Protein AF-A0A1H6F647-F1 (afdb_monomer_lite)

Organism: NCBI:txid1899563

Structure (mmCIF, N/CA/C/O backbone):
data_AF-A0A1H6F647-F1
#
_entry.id   AF-A0A1H6F647-F1
#
loop_
_atom_site.group_PDB
_atom_site.id
_atom_site.type_symbol
_atom_site.label_atom_id
_atom_site.label_alt_id
_atom_site.label_comp_id
_atom_site.label_asym_id
_atom_site.label_entity_id
_atom_site.label_seq_id
_atom_site.pdbx_PDB_ins_code
_atom_site.Cartn_x
_atom_site.Cartn_y
_atom_site.Cartn_z
_atom_site.occupancy
_atom_site.B_iso_or_equiv
_atom_site.auth_seq_id
_atom_site.auth_comp_id
_atom_site.auth_asym_id
_atom_site.auth_atom_id
_atom_site.pdbx_PDB_model_num
ATOM 1 N N . MET A 1 1 ? -14.616 1.045 9.657 1.00 85.88 1 MET A N 1
ATOM 2 C CA . MET A 1 1 ? -13.681 0.676 8.571 1.00 85.88 1 MET A CA 1
ATOM 3 C C . MET A 1 1 ? -12.243 0.729 9.068 1.00 85.88 1 MET A C 1
ATOM 5 O O . MET A 1 1 ? -11.846 1.737 9.657 1.00 85.88 1 MET A O 1
ATOM 9 N N . ILE A 1 2 ? -11.489 -0.347 8.844 1.00 95.62 2 ILE A N 1
ATOM 10 C CA . ILE A 1 2 ? -10.060 -0.452 9.166 1.00 95.62 2 ILE A CA 1
ATOM 11 C C . ILE A 1 2 ? -9.257 0.121 7.997 1.00 95.62 2 ILE A C 1
ATOM 13 O O . ILE A 1 2 ? -9.521 -0.226 6.848 1.00 95.62 2 ILE A O 1
ATOM 17 N N . ILE A 1 3 ? -8.290 0.993 8.291 1.00 96.62 3 ILE A N 1
ATOM 18 C CA . ILE A 1 3 ? -7.411 1.585 7.278 1.00 96.62 3 ILE A CA 1
ATOM 19 C C . ILE A 1 3 ? -5.956 1.363 7.681 1.00 96.62 3 ILE A C 1
ATOM 21 O O . ILE A 1 3 ? -5.521 1.800 8.752 1.00 96.62 3 ILE A O 1
ATOM 25 N N . LEU A 1 4 ? -5.218 0.701 6.795 1.00 96.06 4 LEU A N 1
ATOM 26 C CA . LEU A 1 4 ? -3.788 0.459 6.907 1.00 96.06 4 LEU A CA 1
ATOM 27 C C . LEU A 1 4 ? -3.070 1.300 5.855 1.00 96.06 4 LEU A C 1
ATOM 29 O O . LEU A 1 4 ? -3.389 1.213 4.674 1.00 96.06 4 LEU A O 1
ATOM 33 N N . MET A 1 5 ? -2.103 2.112 6.268 1.00 96.06 5 MET A N 1
ATOM 34 C CA . MET A 1 5 ? -1.271 2.876 5.343 1.00 96.06 5 MET A CA 1
ATOM 35 C C . MET A 1 5 ? 0.111 2.238 5.247 1.00 96.06 5 MET A C 1
ATOM 37 O O . MET A 1 5 ? 0.799 2.095 6.261 1.00 96.06 5 MET A O 1
ATOM 41 N N . CYS A 1 6 ? 0.509 1.891 4.027 1.00 95.44 6 CYS A N 1
ATOM 42 C CA . CYS A 1 6 ? 1.775 1.241 3.725 1.00 95.44 6 CYS A CA 1
ATOM 43 C C . CYS A 1 6 ? 2.660 2.166 2.889 1.00 95.44 6 CYS A C 1
ATOM 45 O O . CYS A 1 6 ? 2.229 2.693 1.860 1.00 95.44 6 CYS A O 1
ATOM 47 N N . ASN A 1 7 ? 3.898 2.371 3.333 1.00 92.50 7 ASN A N 1
ATOM 48 C CA . ASN A 1 7 ? 4.887 3.103 2.559 1.00 92.50 7 ASN A CA 1
ATOM 49 C C . ASN A 1 7 ? 5.570 2.166 1.570 1.00 92.50 7 ASN A C 1
ATOM 51 O O . ASN A 1 7 ? 5.873 1.024 1.900 1.00 92.50 7 ASN A O 1
ATOM 55 N N . MET A 1 8 ? 5.882 2.693 0.398 1.00 92.50 8 MET A N 1
ATOM 56 C CA . MET A 1 8 ? 6.649 1.998 -0.626 1.00 92.50 8 MET A CA 1
ATOM 57 C C . MET A 1 8 ? 7.499 2.994 -1.416 1.00 92.50 8 MET A C 1
ATOM 59 O O . MET A 1 8 ? 7.264 4.210 -1.342 1.00 92.50 8 MET A O 1
ATOM 63 N N . ALA A 1 9 ? 8.467 2.484 -2.178 1.00 92.00 9 ALA A N 1
ATOM 64 C CA . ALA A 1 9 ? 9.181 3.283 -3.167 1.00 92.00 9 ALA A CA 1
ATOM 65 C C . ALA A 1 9 ? 8.209 3.919 -4.177 1.00 92.00 9 ALA A C 1
ATOM 67 O O . ALA A 1 9 ? 7.098 3.438 -4.408 1.00 92.00 9 ALA A O 1
ATOM 68 N N . TRP A 1 10 ? 8.602 5.031 -4.785 1.00 93.81 10 TRP A N 1
ATOM 69 C CA . TRP A 1 10 ? 7.859 5.644 -5.879 1.00 93.81 10 TRP A CA 1
ATOM 70 C C . TRP A 1 10 ? 8.152 4.922 -7.197 1.00 93.81 10 TRP A C 1
ATOM 72 O O . TRP A 1 10 ? 9.305 4.844 -7.604 1.00 93.81 10 TRP A O 1
ATOM 82 N N . MET A 1 11 ? 7.100 4.456 -7.874 1.00 95.19 11 MET A N 1
ATOM 83 C CA . MET A 1 11 ? 7.128 3.927 -9.245 1.00 95.19 11 MET A CA 1
ATOM 84 C C . MET A 1 11 ? 5.846 4.321 -9.975 1.00 95.19 11 MET A C 1
ATOM 86 O O . MET A 1 11 ? 4.817 4.596 -9.359 1.00 95.19 11 MET A O 1
ATOM 90 N N . ARG A 1 12 ? 5.862 4.361 -11.299 1.00 95.56 12 ARG A N 1
ATOM 91 C CA . ARG A 1 12 ? 4.715 4.660 -12.155 1.00 95.56 12 ARG A CA 1
ATOM 92 C C . ARG A 1 12 ? 3.719 3.504 -12.193 1.00 95.56 12 ARG A C 1
ATOM 94 O O . ARG A 1 12 ? 2.535 3.783 -12.026 1.00 95.56 12 ARG A O 1
ATOM 101 N N . HIS A 1 13 ? 4.164 2.258 -12.328 1.00 96.38 13 HIS A N 1
ATOM 102 C CA . HIS A 1 13 ? 3.272 1.122 -12.594 1.00 96.38 13 HIS A CA 1
ATOM 103 C C . HIS A 1 13 ? 3.305 0.030 -11.530 1.00 96.38 13 HIS A C 1
ATOM 105 O O . HIS A 1 13 ? 2.304 -0.662 -11.383 1.00 96.38 13 HIS A O 1
ATOM 111 N N . TYR A 1 14 ? 4.408 -0.121 -10.786 1.00 96.25 14 TYR A N 1
ATOM 112 C CA . TYR A 1 14 ? 4.577 -1.226 -9.826 1.00 96.25 14 TYR A CA 1
ATOM 113 C C . TYR A 1 14 ? 4.246 -2.586 -10.454 1.00 96.25 14 TYR A C 1
ATOM 115 O O . TYR A 1 14 ? 3.470 -3.373 -9.903 1.00 96.25 14 TYR A O 1
ATOM 123 N N . ASN A 1 15 ? 4.790 -2.815 -11.647 1.00 95.56 15 ASN A N 1
ATOM 124 C CA . ASN A 1 15 ? 4.599 -4.026 -12.433 1.00 95.56 15 ASN A CA 1
ATOM 125 C C . ASN A 1 15 ? 5.949 -4.519 -12.982 1.00 95.56 15 ASN A C 1
ATOM 127 O O . ASN A 1 15 ? 6.092 -4.784 -14.173 1.00 95.56 15 ASN A O 1
ATOM 131 N N . GLY A 1 16 ? 6.949 -4.580 -12.104 1.00 92.75 16 GLY A N 1
ATOM 132 C CA . GLY A 1 16 ? 8.327 -4.919 -12.444 1.00 92.75 16 GLY A CA 1
ATOM 133 C C . GLY A 1 16 ? 9.189 -3.679 -12.661 1.00 92.75 16 GLY A C 1
ATOM 134 O O . GLY A 1 16 ? 8.697 -2.550 -12.665 1.00 92.75 16 GLY A O 1
ATOM 135 N N . ILE A 1 17 ? 10.493 -3.905 -12.806 1.00 91.00 17 ILE A N 1
ATOM 136 C CA . ILE A 1 17 ? 11.489 -2.845 -12.959 1.00 91.00 17 ILE A CA 1
ATOM 137 C C . ILE A 1 17 ? 11.797 -2.671 -14.440 1.00 91.00 17 ILE A C 1
ATOM 139 O O . ILE A 1 17 ? 12.106 -3.632 -15.141 1.00 91.00 17 ILE A O 1
ATOM 143 N N . THR A 1 18 ? 11.742 -1.430 -14.913 1.00 89.94 18 THR A N 1
ATOM 144 C CA . THR A 1 18 ? 12.238 -1.057 -16.240 1.00 89.94 18 THR A CA 1
ATOM 145 C C . THR A 1 18 ? 13.090 0.201 -16.136 1.00 89.94 18 THR A C 1
ATOM 147 O O . THR A 1 18 ? 13.003 0.937 -15.154 1.00 89.94 18 THR A O 1
ATOM 150 N N . LEU A 1 19 ? 13.866 0.508 -17.180 1.00 85.69 19 LEU A N 1
ATOM 151 C CA . LEU A 1 19 ? 14.635 1.759 -17.253 1.00 85.69 19 LEU A CA 1
ATOM 152 C C . LEU A 1 19 ? 13.751 3.006 -17.085 1.00 85.69 19 LEU A C 1
ATOM 154 O O . LEU A 1 19 ? 14.181 4.013 -16.531 1.00 85.69 19 LEU A O 1
ATOM 158 N N . SER A 1 20 ? 12.500 2.948 -17.549 1.00 88.50 20 SER A N 1
ATOM 159 C CA . SER A 1 20 ? 11.548 4.055 -17.434 1.00 88.50 20 SER A CA 1
ATOM 160 C C . SER A 1 20 ? 10.725 4.027 -16.144 1.00 88.50 20 SER A C 1
ATOM 162 O O . SER A 1 20 ? 9.903 4.923 -15.934 1.00 88.50 20 SER A O 1
ATOM 164 N N . ASP A 1 21 ? 10.865 2.992 -15.320 1.00 91.25 21 ASP A N 1
ATOM 165 C CA . ASP A 1 21 ? 10.079 2.799 -14.106 1.00 91.25 21 ASP A CA 1
ATOM 166 C C . ASP A 1 21 ? 10.890 2.123 -12.997 1.00 91.25 21 ASP A C 1
ATOM 168 O O . ASP A 1 21 ? 10.532 1.070 -12.474 1.00 91.25 21 ASP A O 1
ATOM 172 N N . TYR A 1 22 ? 12.024 2.733 -12.674 1.00 89.56 22 TYR A N 1
ATOM 173 C CA . TYR A 1 22 ? 12.886 2.298 -11.585 1.00 89.56 22 TYR A CA 1
ATOM 174 C C . TYR A 1 22 ? 12.351 2.810 -10.232 1.00 89.56 22 TYR A C 1
ATOM 176 O O . TYR A 1 22 ? 11.835 3.931 -10.179 1.00 89.56 22 TYR A O 1
ATOM 184 N N . PRO A 1 23 ? 12.444 2.038 -9.132 1.00 89.62 23 PRO A N 1
ATOM 185 C CA . PRO A 1 23 ? 12.001 2.490 -7.813 1.00 89.62 23 PRO A CA 1
ATOM 186 C C . PRO A 1 23 ? 12.829 3.674 -7.288 1.00 89.62 23 PRO A C 1
ATOM 188 O O . PRO A 1 23 ? 14.052 3.620 -7.219 1.00 89.62 23 PRO A O 1
ATOM 191 N N . ILE A 1 24 ? 12.153 4.742 -6.853 1.00 86.50 24 ILE A N 1
ATOM 192 C CA . ILE A 1 24 ? 12.782 5.968 -6.324 1.00 86.50 24 ILE A CA 1
ATOM 193 C C . ILE A 1 24 ? 12.365 6.189 -4.868 1.00 86.50 24 ILE A C 1
ATOM 195 O O . ILE A 1 24 ? 11.210 5.959 -4.508 1.00 86.50 24 ILE A O 1
ATOM 199 N N . ASN A 1 25 ? 13.269 6.701 -4.024 1.00 80.38 25 ASN A N 1
ATOM 200 C CA . ASN A 1 25 ? 13.011 6.946 -2.595 1.00 80.38 25 ASN A CA 1
ATOM 201 C C . ASN A 1 25 ? 12.533 5.680 -1.850 1.00 80.38 25 ASN A C 1
ATOM 203 O O . ASN A 1 25 ? 11.616 5.752 -1.022 1.00 80.38 25 ASN A O 1
ATOM 207 N N . GLY A 1 26 ? 13.112 4.527 -2.198 1.00 65.19 26 GLY A N 1
ATOM 208 C CA . GLY A 1 26 ? 12.888 3.252 -1.523 1.00 65.19 26 GLY A CA 1
ATOM 209 C C . GLY A 1 26 ? 13.587 3.163 -0.165 1.00 65.19 26 GLY A C 1
ATOM 210 O O . GLY A 1 26 ? 14.216 4.112 0.296 1.00 65.19 26 GLY A O 1
ATOM 211 N N . GLY A 1 27 ? 13.437 2.021 0.510 1.00 63.03 27 GLY A N 1
ATOM 212 C CA . GLY A 1 27 ? 14.268 1.705 1.672 1.00 63.03 27 GLY A CA 1
ATOM 213 C C . GLY A 1 27 ? 15.723 1.445 1.270 1.00 63.03 27 GLY A C 1
ATOM 214 O O . GLY A 1 27 ? 16.018 1.240 0.096 1.00 63.03 27 GLY A O 1
ATOM 215 N N . LYS A 1 28 ? 16.612 1.369 2.266 1.00 61.41 28 LYS A N 1
ATOM 216 C CA . LYS A 1 28 ? 18.058 1.150 2.092 1.00 61.41 28 LYS A CA 1
ATOM 217 C C . LYS A 1 28 ? 18.404 -0.047 1.179 1.00 61.41 28 LYS A C 1
ATOM 219 O O . LYS A 1 28 ? 19.338 0.026 0.401 1.00 61.41 28 LYS A O 1
ATOM 224 N N . HIS A 1 29 ? 17.590 -1.105 1.201 1.00 58.25 29 HIS A N 1
ATOM 225 C CA . HIS A 1 29 ? 17.772 -2.280 0.340 1.00 58.25 29 HIS A CA 1
ATOM 226 C C . HIS A 1 29 ? 17.642 -1.974 -1.163 1.00 58.25 29 HIS A C 1
ATOM 228 O O . HIS A 1 29 ? 18.373 -2.541 -1.956 1.00 58.25 29 HIS A O 1
ATOM 234 N N . ILE A 1 30 ? 16.777 -1.038 -1.570 1.00 59.38 30 ILE A N 1
ATOM 235 C CA . ILE A 1 30 ? 16.686 -0.612 -2.980 1.00 59.38 30 ILE A CA 1
ATOM 236 C C . ILE A 1 30 ? 17.904 0.231 -3.373 1.00 59.38 30 ILE A C 1
ATOM 238 O O . ILE A 1 30 ? 18.324 0.205 -4.525 1.00 59.38 30 ILE A O 1
ATOM 242 N N . GLU A 1 31 ? 18.465 0.979 -2.420 1.00 57.72 31 GLU A N 1
ATOM 243 C CA . GLU A 1 31 ? 19.681 1.773 -2.631 1.00 57.72 31 GLU A CA 1
ATOM 244 C C . GLU A 1 31 ? 20.927 0.880 -2.770 1.00 57.72 31 GLU A C 1
ATOM 246 O O . GLU A 1 31 ? 21.857 1.262 -3.474 1.00 57.72 31 GLU A O 1
ATOM 251 N N . GLU A 1 32 ? 20.934 -0.297 -2.132 1.00 55.91 32 GLU A N 1
ATOM 252 C CA . GLU A 1 32 ? 22.063 -1.242 -2.126 1.00 55.91 32 GLU A CA 1
ATOM 253 C C . GLU A 1 32 ? 21.945 -2.348 -3.196 1.00 55.91 32 GLU A C 1
ATOM 255 O O . GLU A 1 32 ? 22.927 -2.638 -3.869 1.00 55.91 32 GLU A O 1
ATOM 260 N N . GLU A 1 33 ? 20.756 -2.927 -3.401 1.00 58.28 33 GLU A N 1
ATOM 261 C CA . GLU A 1 33 ? 20.521 -4.105 -4.266 1.00 58.28 33 GLU A CA 1
ATOM 262 C C . GLU A 1 33 ? 19.746 -3.766 -5.555 1.00 58.28 33 GLU A C 1
ATOM 264 O O . GLU A 1 33 ? 19.553 -4.598 -6.438 1.00 58.28 33 GLU A O 1
ATOM 269 N N . GLY A 1 34 ? 19.250 -2.533 -5.674 1.00 59.19 34 GLY A N 1
ATOM 270 C CA . GLY A 1 34 ? 18.549 -2.036 -6.858 1.00 59.19 34 GLY A CA 1
ATOM 271 C C . GLY A 1 34 ? 17.091 -2.483 -7.026 1.00 59.19 34 GLY A C 1
ATOM 272 O O . GLY A 1 34 ? 16.388 -1.975 -7.901 1.00 59.19 34 GLY A O 1
ATOM 273 N N . TYR A 1 35 ? 16.578 -3.369 -6.167 1.00 66.56 35 TYR A N 1
ATOM 274 C CA . TYR A 1 35 ? 15.180 -3.801 -6.203 1.00 66.56 35 TYR A CA 1
ATOM 275 C C . TYR A 1 35 ? 14.582 -4.029 -4.809 1.00 66.56 35 TYR A C 1
ATOM 277 O O . TYR A 1 35 ? 15.266 -4.081 -3.792 1.00 66.56 35 TYR A O 1
ATOM 285 N N . GLY A 1 36 ? 13.254 -4.131 -4.757 1.00 78.75 36 GLY A N 1
ATOM 286 C CA . GLY A 1 36 ? 12.498 -4.456 -3.551 1.00 78.75 36 GLY A CA 1
ATOM 287 C C . GLY A 1 36 ? 11.280 -5.299 -3.900 1.00 78.75 36 GLY A C 1
ATOM 288 O O . GLY A 1 36 ? 10.849 -5.347 -5.051 1.00 78.75 36 GLY A O 1
ATOM 289 N N . HIS A 1 37 ? 10.697 -5.986 -2.923 1.00 83.12 37 HIS A N 1
ATOM 290 C CA . HIS A 1 37 ? 9.516 -6.816 -3.171 1.00 83.12 37 HIS A CA 1
ATOM 291 C C . HIS A 1 37 ? 8.275 -5.988 -3.565 1.00 83.12 37 HIS A C 1
ATOM 293 O O . HIS A 1 37 ? 7.351 -6.522 -4.176 1.00 83.12 37 HIS A O 1
ATOM 299 N N . GLU A 1 38 ? 8.254 -4.682 -3.277 1.00 86.81 38 GLU A N 1
ATOM 300 C CA . GLU A 1 38 ? 7.136 -3.790 -3.599 1.00 86.81 38 GLU A CA 1
ATOM 301 C C . GLU A 1 38 ? 6.988 -3.441 -5.090 1.00 86.81 38 GLU A C 1
ATOM 303 O O . GLU A 1 38 ? 5.966 -2.872 -5.487 1.00 86.81 38 GLU A O 1
ATOM 308 N N . VAL A 1 39 ? 7.988 -3.756 -5.922 1.00 92.75 39 VAL A N 1
ATOM 309 C CA . VAL A 1 39 ? 8.056 -3.321 -7.332 1.00 92.75 39 VAL A CA 1
ATOM 310 C C . VAL A 1 39 ? 6.984 -3.945 -8.222 1.00 92.75 39 VAL A C 1
ATOM 312 O O . VAL A 1 39 ? 6.788 -3.513 -9.355 1.00 92.75 39 VAL A O 1
ATOM 315 N N . ILE A 1 40 ? 6.260 -4.934 -7.703 1.00 94.62 40 ILE A N 1
ATOM 316 C CA . ILE A 1 40 ? 5.141 -5.599 -8.372 1.00 94.62 40 ILE A CA 1
ATOM 317 C C . ILE A 1 40 ? 3.820 -5.485 -7.596 1.00 94.62 40 ILE A C 1
ATOM 319 O O . ILE A 1 40 ? 2.897 -6.255 -7.851 1.00 94.62 40 ILE A O 1
ATOM 323 N N . ASN A 1 41 ? 3.690 -4.544 -6.651 1.00 97.25 41 ASN A N 1
ATOM 324 C CA . ASN A 1 41 ? 2.477 -4.433 -5.831 1.00 97.25 41 ASN A CA 1
ATOM 325 C C . ASN A 1 41 ? 1.191 -4.270 -6.672 1.00 97.25 41 ASN A C 1
ATOM 327 O O . ASN A 1 41 ? 0.121 -4.693 -6.248 1.00 97.25 41 ASN A O 1
ATOM 331 N N . PHE A 1 42 ? 1.242 -3.705 -7.877 1.00 97.69 42 PHE A N 1
ATOM 332 C CA . PHE A 1 42 ? 0.055 -3.580 -8.737 1.00 97.69 42 PHE A CA 1
ATOM 333 C C . PHE A 1 42 ? 0.073 -4.520 -9.948 1.00 97.69 42 PHE A C 1
ATOM 335 O O . PHE A 1 42 ? -0.795 -4.418 -10.815 1.00 97.69 42 PHE A O 1
ATOM 342 N N . GLN A 1 43 ? 0.998 -5.481 -9.990 1.00 96.25 43 GLN A N 1
ATOM 343 C CA . GLN A 1 43 ? 0.968 -6.553 -10.976 1.00 96.25 43 GLN A CA 1
ATOM 344 C C . GLN A 1 43 ? -0.240 -7.461 -10.725 1.00 96.25 43 GLN A C 1
ATOM 346 O O . GLN A 1 43 ? -0.390 -8.063 -9.657 1.00 96.25 43 GLN A O 1
ATOM 351 N N . VAL A 1 44 ? -1.094 -7.590 -11.738 1.00 96.38 44 VAL A N 1
ATOM 352 C CA . VAL A 1 44 ? -2.211 -8.535 -11.713 1.00 96.38 44 VAL A CA 1
ATOM 353 C C . VAL A 1 44 ? -1.674 -9.947 -11.922 1.00 96.38 44 VAL A C 1
ATOM 355 O O . VAL A 1 44 ? -1.036 -10.244 -12.928 1.00 96.38 44 VAL A O 1
ATOM 358 N N . ASN A 1 45 ? -1.973 -10.833 -10.978 1.00 94.44 45 ASN A N 1
ATOM 359 C CA . ASN A 1 45 ? -1.657 -12.250 -11.046 1.00 94.44 45 ASN A CA 1
ATOM 360 C C . ASN A 1 45 ? -2.960 -13.055 -10.935 1.00 94.44 45 ASN A C 1
ATOM 362 O O . ASN A 1 45 ? -3.548 -13.212 -9.860 1.00 94.44 45 ASN A O 1
ATOM 366 N N . GLY A 1 46 ? -3.466 -13.504 -12.086 1.00 94.12 46 GLY A N 1
ATOM 367 C CA . GLY A 1 46 ? -4.799 -14.094 -12.186 1.00 94.12 46 GLY A CA 1
ATOM 368 C C . GLY A 1 46 ? -5.885 -13.091 -11.788 1.00 94.12 46 GLY A C 1
ATOM 369 O O . GLY A 1 46 ? -6.046 -12.054 -12.422 1.00 94.12 46 GLY A O 1
ATOM 370 N N . ARG A 1 47 ? -6.648 -13.396 -10.732 1.00 96.69 47 ARG A N 1
ATOM 371 C CA . ARG A 1 47 ? -7.737 -12.533 -10.224 1.00 96.69 47 ARG A CA 1
ATOM 372 C C . ARG A 1 47 ? -7.308 -11.600 -9.089 1.00 96.69 47 ARG A C 1
ATOM 374 O O . ARG A 1 47 ? -8.155 -10.905 -8.527 1.00 96.69 47 ARG A O 1
ATOM 381 N N . TY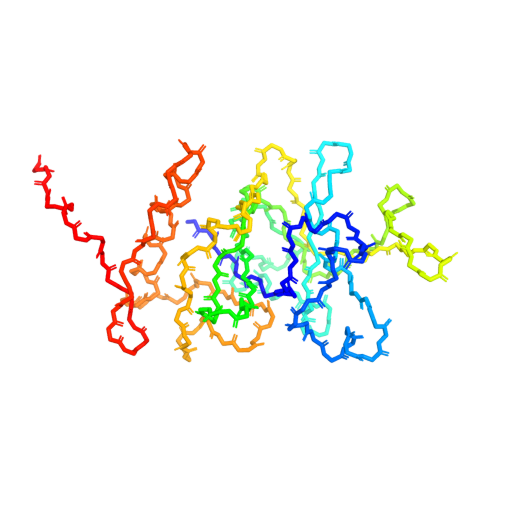R A 1 48 ? -6.032 -11.608 -8.718 1.00 97.56 48 TYR A N 1
ATOM 382 C CA . TYR A 1 48 ? -5.541 -10.956 -7.509 1.00 97.56 48 TYR A CA 1
ATOM 383 C C . TYR A 1 48 ? -4.369 -10.022 -7.794 1.00 97.56 48 TYR A C 1
ATOM 385 O O . TYR A 1 48 ? -3.659 -10.164 -8.786 1.00 97.56 48 TYR A O 1
ATOM 393 N N . VAL A 1 49 ? -4.163 -9.091 -6.870 1.00 97.81 49 VAL A N 1
ATOM 394 C CA . VAL A 1 49 ? -2.903 -8.374 -6.674 1.00 97.81 49 VAL A CA 1
ATOM 395 C C . VAL A 1 49 ? -2.355 -8.706 -5.291 1.00 97.81 49 VAL A C 1
ATOM 397 O O . VAL A 1 49 ? -3.103 -9.091 -4.380 1.00 97.81 49 VAL A O 1
ATOM 400 N N . TYR A 1 50 ? -1.045 -8.552 -5.138 1.00 97.50 50 TYR A N 1
ATOM 401 C CA . TYR A 1 50 ? -0.319 -8.913 -3.930 1.00 97.50 50 TYR A CA 1
ATOM 402 C C . TYR A 1 50 ? 0.584 -7.758 -3.525 1.00 97.50 50 TYR A C 1
ATOM 404 O O . TYR A 1 50 ? 1.395 -7.305 -4.319 1.00 97.50 50 TYR A O 1
ATOM 412 N N . GLY A 1 51 ? 0.428 -7.292 -2.291 1.00 96.69 51 GLY A N 1
ATOM 413 C CA . GLY A 1 51 ? 1.160 -6.157 -1.758 1.00 96.69 51 GLY A CA 1
ATOM 414 C C . GLY A 1 51 ? 2.218 -6.581 -0.754 1.00 96.69 51 GLY A C 1
ATOM 415 O O . GLY A 1 51 ? 1.914 -7.239 0.247 1.00 96.69 51 GLY A O 1
ATOM 416 N N . TYR A 1 52 ? 3.445 -6.138 -0.987 1.00 95.25 52 TYR A N 1
ATOM 417 C CA . TYR A 1 52 ? 4.531 -6.160 -0.024 1.00 95.25 52 TYR A CA 1
ATOM 418 C C . TYR A 1 52 ? 4.683 -4.807 0.671 1.00 95.25 52 TYR A C 1
ATOM 420 O O . TYR A 1 52 ? 4.537 -3.746 0.060 1.00 95.25 52 TYR A O 1
ATOM 428 N N . THR A 1 53 ? 5.023 -4.854 1.954 1.00 91.19 53 THR A N 1
ATOM 429 C CA . THR A 1 53 ? 5.487 -3.708 2.734 1.00 91.19 53 THR A CA 1
ATOM 430 C C . THR A 1 53 ? 6.609 -4.180 3.650 1.00 91.19 53 THR A C 1
ATOM 432 O O . THR A 1 53 ? 6.544 -5.285 4.184 1.00 91.19 53 THR A O 1
ATOM 435 N N . GLN A 1 54 ? 7.612 -3.338 3.902 1.00 89.06 54 GLN A N 1
ATOM 436 C CA . GLN A 1 54 ? 8.726 -3.680 4.793 1.00 89.06 54 GLN A CA 1
ATOM 437 C C . GLN A 1 54 ? 8.301 -3.582 6.272 1.00 89.06 54 GLN A C 1
ATOM 439 O O . GLN A 1 54 ? 8.692 -2.678 7.013 1.00 89.06 54 GLN A O 1
ATOM 444 N N . ALA A 1 55 ? 7.415 -4.482 6.699 1.00 89.69 55 ALA A N 1
ATOM 445 C CA . ALA A 1 55 ? 6.952 -4.570 8.076 1.00 89.69 55 ALA A CA 1
ATOM 446 C C . ALA A 1 55 ? 8.113 -4.935 9.019 1.00 89.69 55 ALA A C 1
ATOM 448 O O . ALA A 1 55 ? 8.999 -5.717 8.671 1.00 89.69 55 ALA A O 1
ATOM 449 N N . LYS A 1 56 ? 8.113 -4.374 10.235 1.00 88.12 56 LYS A N 1
ATOM 450 C CA . LYS A 1 56 ? 9.151 -4.668 11.233 1.00 88.12 56 LYS A CA 1
ATOM 451 C C . LYS A 1 56 ? 9.113 -6.162 11.572 1.00 88.12 56 LYS A C 1
ATOM 453 O O . LYS A 1 56 ? 8.043 -6.687 11.859 1.00 88.12 56 LYS A O 1
ATOM 458 N N . ASN A 1 57 ? 10.267 -6.831 11.548 1.00 89.75 57 ASN A N 1
ATOM 459 C CA . ASN A 1 57 ? 10.384 -8.277 11.788 1.00 89.75 57 ASN A CA 1
ATOM 460 C C . ASN A 1 57 ? 9.442 -9.109 10.893 1.00 89.75 57 ASN A C 1
ATOM 462 O O . ASN A 1 57 ? 8.834 -10.072 11.362 1.00 89.75 57 ASN A O 1
ATOM 466 N N . ALA A 1 58 ? 9.237 -8.668 9.644 1.00 91.38 58 ALA A N 1
ATOM 467 C CA . ALA A 1 58 ? 8.317 -9.284 8.687 1.00 91.38 58 ALA A CA 1
ATOM 468 C C . ALA A 1 58 ? 6.871 -9.457 9.201 1.00 91.38 58 ALA A C 1
ATOM 470 O O . ALA A 1 58 ? 6.112 -10.267 8.667 1.00 91.38 58 ALA A O 1
ATOM 471 N N . THR A 1 59 ? 6.472 -8.684 10.220 1.00 95.56 59 THR A N 1
ATOM 472 C CA . THR A 1 59 ? 5.211 -8.867 10.942 1.00 95.56 59 THR A CA 1
ATOM 473 C C . THR A 1 59 ? 4.386 -7.579 10.982 1.00 95.56 59 THR A C 1
ATOM 475 O O . THR A 1 59 ? 4.855 -6.523 11.410 1.00 95.56 59 THR A O 1
ATOM 478 N N . ILE A 1 60 ? 3.125 -7.660 10.554 1.00 96.56 60 ILE A N 1
ATOM 479 C CA . ILE A 1 60 ? 2.117 -6.611 10.722 1.00 96.56 60 ILE A CA 1
ATOM 480 C C . ILE A 1 60 ? 1.346 -6.876 12.017 1.00 96.56 60 ILE A C 1
ATOM 482 O O . ILE A 1 60 ? 0.743 -7.933 12.202 1.00 96.56 60 ILE A O 1
ATOM 486 N N . GLU A 1 61 ? 1.312 -5.875 12.899 1.00 95.62 61 GLU A N 1
ATOM 487 C CA . GLU A 1 61 ? 0.623 -5.908 14.198 1.00 95.62 61 GLU A CA 1
ATOM 488 C C . GLU A 1 61 ? -0.912 -5.860 14.075 1.00 95.62 61 GLU A C 1
ATOM 490 O O . GLU A 1 61 ? -1.578 -4.958 14.590 1.00 95.62 61 GLU A O 1
ATOM 495 N N . ILE A 1 62 ? -1.509 -6.847 13.400 1.00 96.94 62 ILE A N 1
ATOM 496 C CA . ILE A 1 62 ? -2.954 -6.905 13.130 1.00 96.94 62 ILE A CA 1
ATOM 497 C C . ILE A 1 62 ? -3.808 -6.972 14.406 1.00 96.94 62 ILE A C 1
ATOM 499 O O . ILE A 1 62 ? -4.993 -6.652 14.366 1.00 96.94 62 ILE A O 1
ATOM 503 N N . ASN A 1 63 ? -3.216 -7.293 15.563 1.00 95.44 63 ASN A N 1
ATOM 504 C CA . ASN A 1 63 ? -3.878 -7.192 16.871 1.00 95.44 63 ASN A CA 1
ATOM 505 C C . ASN A 1 63 ? -4.451 -5.790 17.124 1.00 95.44 63 ASN A C 1
ATOM 507 O O . ASN A 1 63 ? -5.521 -5.671 17.716 1.00 95.44 63 ASN A O 1
ATOM 511 N N . ARG A 1 64 ? -3.782 -4.741 16.628 1.00 92.75 64 ARG A N 1
ATOM 512 C CA . ARG A 1 64 ? -4.231 -3.344 16.752 1.00 92.75 64 ARG A CA 1
ATOM 513 C C . ARG A 1 64 ? -5.521 -3.045 15.998 1.00 92.75 64 ARG A C 1
ATOM 515 O O . ARG A 1 64 ? -6.188 -2.061 16.286 1.00 92.75 64 ARG A O 1
ATOM 522 N N . ILE A 1 65 ? -5.858 -3.883 15.025 1.00 92.06 65 ILE A N 1
ATOM 523 C CA . ILE A 1 65 ? -6.968 -3.684 14.097 1.00 92.06 65 ILE A CA 1
ATOM 524 C C . ILE A 1 65 ? -7.886 -4.912 14.059 1.00 92.06 65 ILE A C 1
ATOM 526 O O . ILE A 1 65 ? -8.388 -5.296 13.012 1.00 92.06 65 ILE A O 1
ATOM 530 N N . GLY A 1 66 ? -8.111 -5.542 15.219 1.00 91.38 66 GLY A N 1
ATOM 531 C CA . GLY A 1 66 ? -9.107 -6.614 15.376 1.00 91.38 66 GLY A CA 1
ATOM 532 C C . GLY A 1 66 ? -8.621 -8.026 15.024 1.00 91.38 66 GLY A C 1
ATOM 533 O O . GLY A 1 66 ? -9.415 -8.965 14.987 1.00 91.38 66 GLY A O 1
ATOM 534 N N . GLY A 1 67 ? -7.320 -8.207 14.795 1.00 95.19 67 GLY A N 1
ATOM 535 C CA . GLY A 1 67 ? -6.691 -9.488 14.461 1.00 95.19 67 GLY A CA 1
ATOM 536 C C . GLY A 1 67 ? -6.186 -10.305 15.654 1.00 95.19 67 GLY A C 1
ATOM 537 O O . GLY A 1 67 ? -5.291 -11.128 15.470 1.00 95.19 67 GLY A O 1
ATOM 538 N N . LYS A 1 68 ? -6.686 -10.078 16.879 1.00 96.19 68 LYS A N 1
ATOM 539 C CA . LYS A 1 68 ? -6.214 -10.803 18.075 1.00 96.19 68 LYS A CA 1
ATOM 540 C C . LYS A 1 68 ? -6.398 -12.314 17.902 1.00 96.19 68 LYS A C 1
ATOM 542 O O . LYS A 1 68 ? -7.510 -12.765 17.654 1.00 96.19 68 LYS A O 1
ATOM 547 N N . GLY A 1 69 ? -5.305 -13.071 18.035 1.00 95.88 69 GLY A N 1
ATOM 548 C CA . GLY A 1 69 ? -5.303 -14.534 17.895 1.00 95.88 69 GLY A CA 1
ATOM 549 C C . GLY A 1 69 ? -5.507 -15.050 16.465 1.00 95.88 69 GLY A C 1
ATOM 550 O O . GLY A 1 69 ? -5.773 -16.231 16.294 1.00 95.88 69 GLY A O 1
ATOM 551 N N . LYS A 1 70 ? -5.419 -14.181 15.449 1.00 97.75 70 LYS A N 1
ATOM 552 C CA . LYS A 1 70 ? -5.580 -14.550 14.034 1.00 97.75 70 LYS A CA 1
ATOM 553 C C . LYS A 1 70 ? -4.260 -14.451 13.276 1.00 97.75 70 LYS A C 1
ATOM 555 O O . LYS A 1 70 ? -3.406 -13.636 13.637 1.00 97.75 70 LYS A O 1
ATOM 560 N N . ASP A 1 71 ? -4.156 -15.189 12.175 1.00 98.00 71 ASP A N 1
ATOM 561 C CA . ASP A 1 71 ? -3.036 -15.093 11.226 1.00 98.00 71 ASP A CA 1
ATOM 562 C C . ASP A 1 71 ? -3.274 -14.057 10.130 1.00 98.00 71 ASP A C 1
ATOM 564 O O . ASP A 1 71 ? -2.333 -13.577 9.503 1.00 98.00 71 ASP A O 1
ATOM 568 N N . PHE A 1 72 ? -4.531 -13.682 9.904 1.00 98.38 72 PHE A N 1
ATOM 569 C CA . PHE A 1 72 ? -4.913 -12.629 8.976 1.00 98.38 72 PHE A CA 1
ATOM 570 C C . PHE A 1 72 ? -6.233 -11.977 9.394 1.00 98.38 72 PHE A C 1
ATOM 572 O O . PHE A 1 72 ? -6.982 -12.492 10.229 1.00 98.38 72 PHE A O 1
ATOM 579 N N . ILE A 1 73 ? -6.523 -10.841 8.773 1.00 98.38 73 ILE A N 1
ATOM 580 C CA . ILE A 1 73 ? -7.832 -10.187 8.785 1.00 98.38 73 ILE A CA 1
ATOM 581 C C . ILE A 1 73 ? -8.246 -9.851 7.353 1.00 98.38 73 ILE A C 1
ATOM 583 O O . ILE A 1 73 ? -7.388 -9.613 6.504 1.00 98.38 73 ILE A O 1
ATOM 587 N N . ASP A 1 74 ? -9.549 -9.839 7.104 1.00 98.12 74 ASP A N 1
ATOM 588 C CA . ASP A 1 74 ? -10.157 -9.417 5.841 1.00 98.12 74 ASP A CA 1
ATOM 589 C C . ASP A 1 74 ? -10.797 -8.021 5.999 1.00 98.12 74 ASP A C 1
ATOM 591 O O . ASP A 1 74 ? -10.746 -7.425 7.079 1.00 98.12 74 ASP A O 1
ATOM 595 N N . ASP A 1 75 ? -11.374 -7.493 4.917 1.00 97.75 75 ASP A N 1
ATOM 596 C CA . ASP A 1 75 ? -12.114 -6.220 4.885 1.00 97.75 75 ASP A CA 1
ATOM 597 C C . ASP A 1 75 ? -11.301 -4.987 5.321 1.00 97.75 75 ASP A C 1
ATOM 599 O O . ASP A 1 75 ? -11.807 -4.039 5.935 1.00 97.75 75 ASP A O 1
ATOM 603 N N . VAL A 1 76 ? -10.012 -4.975 4.970 1.00 98.44 76 VAL A N 1
ATOM 604 C CA . VAL A 1 76 ? -9.109 -3.848 5.226 1.00 98.44 76 VAL A CA 1
ATOM 605 C C . VAL A 1 76 ? -8.996 -2.956 3.993 1.00 98.44 76 VAL A C 1
ATOM 607 O O . VAL A 1 76 ? -8.740 -3.433 2.887 1.00 98.44 76 VAL A O 1
ATOM 610 N N . LEU A 1 77 ? -9.110 -1.639 4.186 1.00 98.69 77 LEU A N 1
ATOM 611 C CA . LEU A 1 77 ? -8.672 -0.662 3.192 1.00 98.69 77 LEU A CA 1
ATOM 612 C C . LEU A 1 77 ? -7.163 -0.441 3.351 1.00 98.69 77 LEU A C 1
ATOM 614 O O . LEU A 1 77 ? -6.712 0.184 4.314 1.00 98.69 77 LEU A O 1
ATOM 618 N N . VAL A 1 78 ? -6.383 -0.956 2.406 1.00 98.62 78 VAL A N 1
ATOM 619 C CA . VAL A 1 78 ? -4.930 -0.762 2.360 1.00 98.62 78 VAL A CA 1
ATOM 620 C C . VAL A 1 78 ? -4.624 0.394 1.429 1.00 98.62 78 VAL A C 1
ATOM 622 O O . VAL A 1 78 ? -5.032 0.387 0.273 1.00 98.62 78 VAL A O 1
ATOM 625 N N . VAL A 1 79 ? -3.886 1.383 1.916 1.00 98.38 79 VAL A N 1
ATOM 626 C CA . VAL A 1 79 ? -3.569 2.601 1.175 1.00 98.38 79 VAL A CA 1
ATOM 627 C C . VAL A 1 79 ? -2.066 2.734 1.016 1.00 98.38 79 VAL A C 1
ATOM 629 O O . VAL A 1 79 ? -1.320 2.787 1.994 1.00 98.38 79 VAL A O 1
ATOM 632 N N . TRP A 1 80 ? -1.631 2.823 -0.233 1.00 97.75 80 TRP A N 1
ATOM 633 C CA . TRP A 1 80 ? -0.231 2.911 -0.609 1.00 97.75 80 TRP A CA 1
ATOM 634 C C . TRP A 1 80 ? 0.213 4.365 -0.671 1.00 97.75 80 TRP A C 1
ATOM 636 O O . TRP A 1 80 ? -0.404 5.197 -1.343 1.00 97.75 80 TRP A O 1
ATOM 646 N N . ARG A 1 81 ? 1.305 4.676 0.024 1.00 95.50 81 ARG A N 1
ATOM 647 C CA . ARG A 1 81 ? 1.919 6.002 0.064 1.00 95.50 81 ARG A CA 1
ATOM 648 C C . ARG A 1 81 ? 3.370 5.908 -0.380 1.00 95.50 81 ARG A C 1
ATOM 650 O O . ARG A 1 81 ? 4.128 5.087 0.119 1.00 95.50 81 ARG A O 1
ATOM 657 N N . ALA A 1 82 ? 3.786 6.814 -1.253 1.00 93.75 82 ALA A N 1
ATOM 658 C CA . ALA A 1 82 ? 5.183 6.935 -1.657 1.00 93.75 82 ALA A CA 1
ATOM 659 C C . ALA A 1 82 ? 5.643 8.388 -1.591 1.00 93.75 82 ALA A C 1
ATOM 661 O O . ALA A 1 82 ? 4.840 9.327 -1.599 1.00 93.75 82 ALA A O 1
ATOM 662 N N . ARG A 1 83 ? 6.958 8.585 -1.500 1.00 91.75 83 ARG A N 1
ATOM 663 C CA . ARG A 1 83 ? 7.569 9.911 -1.590 1.00 91.75 83 ARG A CA 1
ATOM 664 C C . ARG A 1 83 ? 7.770 10.272 -3.062 1.00 91.75 83 ARG A C 1
ATOM 666 O O . ARG A 1 83 ? 8.674 9.755 -3.705 1.00 91.75 83 ARG A O 1
ATOM 673 N N . SER A 1 84 ? 6.936 11.179 -3.562 1.00 89.06 84 SER A N 1
ATOM 674 C CA . SER A 1 84 ? 7.138 11.839 -4.850 1.00 89.06 84 SER A CA 1
ATOM 675 C C . SER A 1 84 ? 8.384 12.721 -4.803 1.00 89.06 84 SER A C 1
ATOM 677 O O . SER A 1 84 ? 8.700 13.335 -3.779 1.00 89.06 84 SER A O 1
ATOM 679 N N . GLU A 1 85 ? 9.055 12.818 -5.945 1.00 82.38 85 GLU A N 1
ATOM 680 C CA . GLU A 1 85 ? 10.224 13.672 -6.157 1.00 82.38 85 GLU A CA 1
ATOM 681 C C . GLU A 1 85 ? 9.890 15.170 -6.085 1.00 82.38 85 GLU A C 1
ATOM 683 O O . GLU A 1 85 ? 10.759 15.981 -5.786 1.00 82.38 85 GLU A O 1
ATOM 688 N N . LYS A 1 86 ? 8.627 15.555 -6.328 1.00 84.00 86 LYS A N 1
ATOM 689 C CA . LYS A 1 86 ? 8.227 16.965 -6.485 1.00 84.00 86 LYS A CA 1
ATOM 690 C C . LYS A 1 86 ? 7.514 17.539 -5.269 1.00 84.00 86 LYS A C 1
ATOM 692 O O . LYS A 1 86 ? 7.807 18.648 -4.837 1.00 84.00 86 LYS A O 1
ATOM 697 N N . ILE A 1 87 ? 6.543 16.804 -4.728 1.00 85.38 87 ILE A N 1
ATOM 698 C CA . ILE A 1 87 ? 5.603 17.338 -3.728 1.00 85.38 87 ILE A CA 1
ATOM 699 C C . ILE A 1 87 ? 5.647 16.564 -2.407 1.00 85.38 87 ILE A C 1
ATOM 701 O O . ILE A 1 87 ? 4.754 16.680 -1.572 1.00 85.38 87 ILE A O 1
ATOM 705 N N . GLY A 1 88 ? 6.703 15.789 -2.169 1.00 88.25 88 GLY A N 1
ATOM 706 C CA . GLY A 1 88 ? 6.828 14.974 -0.967 1.00 88.25 88 GLY A CA 1
ATOM 707 C C . GLY A 1 88 ? 5.890 13.773 -1.001 1.00 88.25 88 GLY A C 1
ATOM 708 O O . GLY A 1 88 ? 5.684 13.155 -2.036 1.00 88.25 88 GLY A O 1
ATOM 709 N N . SER A 1 89 ? 5.360 13.369 0.146 1.00 91.06 89 SER A N 1
ATOM 710 C CA . SER A 1 89 ? 4.607 12.119 0.231 1.00 91.06 89 SER A CA 1
ATOM 711 C C . SER A 1 89 ? 3.180 12.242 -0.250 1.00 91.06 89 SER A C 1
ATOM 713 O O . SER A 1 89 ? 2.472 13.142 0.187 1.00 91.06 89 SER A O 1
ATOM 715 N N . VAL A 1 90 ? 2.747 11.299 -1.078 1.00 94.56 90 VAL A N 1
ATOM 716 C CA . VAL A 1 90 ? 1.407 11.274 -1.664 1.00 94.56 90 VAL A CA 1
ATOM 717 C C . VAL A 1 90 ? 0.797 9.881 -1.604 1.00 94.56 90 VAL A C 1
ATOM 719 O O . VAL A 1 90 ? 1.515 8.883 -1.496 1.00 94.56 90 VAL A O 1
ATOM 722 N N . ILE A 1 91 ? -0.528 9.822 -1.698 1.00 96.56 91 ILE A N 1
ATOM 723 C CA . ILE A 1 91 ? -1.252 8.582 -1.976 1.00 96.56 91 ILE A CA 1
ATOM 724 C C . ILE A 1 91 ? -0.977 8.163 -3.423 1.00 96.56 91 ILE A C 1
ATOM 726 O O . ILE A 1 91 ? -1.049 8.974 -4.347 1.00 96.56 91 ILE A O 1
ATOM 730 N N . VAL A 1 92 ? -0.642 6.891 -3.600 1.00 97.19 92 VAL A N 1
ATOM 731 C CA . VAL A 1 92 ? -0.292 6.267 -4.883 1.00 97.19 92 VAL A CA 1
ATOM 732 C C . VAL A 1 92 ? -1.432 5.408 -5.411 1.00 97.19 92 VAL A C 1
ATOM 734 O O . VAL A 1 92 ? -1.661 5.356 -6.615 1.00 97.19 92 VAL A O 1
ATOM 737 N N . GLY A 1 93 ? -2.154 4.750 -4.515 1.00 98.50 93 GLY A N 1
ATOM 738 C CA . GLY A 1 93 ? -3.221 3.822 -4.843 1.00 98.50 93 GLY A CA 1
ATOM 739 C C . GLY A 1 93 ? -3.721 3.123 -3.589 1.00 98.50 93 GLY A C 1
ATOM 740 O O . GLY A 1 93 ? -3.287 3.434 -2.475 1.00 98.50 93 GLY A O 1
ATOM 741 N N . TRP A 1 94 ? -4.631 2.179 -3.760 1.00 98.81 94 TRP A N 1
ATOM 742 C CA . TRP A 1 94 ? -5.224 1.433 -2.656 1.00 98.81 94 TRP A CA 1
ATOM 743 C C . TRP A 1 94 ? -5.708 0.064 -3.104 1.00 98.81 94 TRP A C 1
ATOM 745 O O . TRP A 1 94 ? -5.943 -0.166 -4.289 1.00 98.81 94 TRP A O 1
ATOM 755 N N . TYR A 1 95 ? -5.897 -0.818 -2.129 1.00 98.75 95 TYR A N 1
ATOM 756 C CA . TYR A 1 95 ? -6.707 -2.018 -2.260 1.00 98.75 95 TYR A CA 1
ATOM 757 C C . TYR A 1 95 ? -7.894 -1.928 -1.304 1.00 98.75 95 TYR A C 1
ATOM 759 O O . TYR A 1 95 ? -7.713 -1.732 -0.098 1.00 98.75 95 TYR A O 1
ATOM 767 N N . LYS A 1 96 ? -9.101 -2.106 -1.831 1.00 98.69 96 LYS A N 1
ATOM 768 C CA . LYS A 1 96 ? -10.305 -2.332 -1.029 1.00 98.69 96 LYS A CA 1
ATOM 769 C C . LYS A 1 96 ? -10.424 -3.812 -0.678 1.00 98.69 96 LYS A C 1
ATOM 771 O O . LYS A 1 96 ? -9.840 -4.662 -1.348 1.00 98.69 96 LYS A O 1
ATOM 776 N N . ASN A 1 97 ? -11.187 -4.103 0.375 1.00 98.25 97 ASN A N 1
ATOM 777 C CA . ASN A 1 97 ? -11.551 -5.467 0.777 1.00 98.25 97 ASN A CA 1
ATOM 778 C C . ASN A 1 97 ? -10.336 -6.412 0.876 1.00 98.25 97 ASN A C 1
ATOM 780 O O . ASN A 1 97 ? -10.400 -7.584 0.503 1.00 98.25 97 ASN A O 1
ATOM 784 N N . ALA A 1 98 ? -9.189 -5.880 1.305 1.00 98.56 98 ALA A N 1
ATOM 785 C CA . ALA A 1 98 ? -7.940 -6.614 1.278 1.00 98.56 98 ALA A CA 1
ATOM 786 C C . ALA A 1 98 ? -7.846 -7.565 2.472 1.00 98.56 98 ALA A C 1
ATOM 788 O O . ALA A 1 98 ? -8.231 -7.225 3.594 1.00 98.56 98 ALA A O 1
ATOM 789 N N . ARG A 1 99 ? -7.234 -8.724 2.227 1.00 98.62 99 ARG A N 1
ATOM 790 C CA . ARG A 1 99 ? -6.685 -9.582 3.272 1.00 98.62 99 ARG A CA 1
ATOM 791 C C . ARG A 1 99 ? -5.316 -9.062 3.678 1.00 98.62 99 ARG A C 1
ATOM 793 O O . ARG A 1 99 ? -4.456 -8.875 2.815 1.00 98.62 99 ARG A O 1
ATOM 800 N N . VAL A 1 100 ? -5.092 -8.907 4.977 1.00 98.56 100 VAL A N 1
ATOM 801 C CA . VAL A 1 100 ? -3.794 -8.559 5.564 1.00 98.56 100 VAL A CA 1
ATOM 802 C C . VAL A 1 100 ? -3.342 -9.691 6.476 1.00 98.56 100 VAL A C 1
ATOM 804 O O . VAL A 1 100 ? -4.004 -9.998 7.467 1.00 98.56 100 VAL A O 1
ATOM 807 N N . TYR A 1 101 ? -2.211 -10.298 6.137 1.00 98.44 101 TYR A N 1
ATOM 808 C CA . TYR A 1 101 ? -1.563 -11.347 6.913 1.00 98.44 101 TYR A CA 1
ATOM 809 C C . TYR A 1 101 ? -0.694 -10.737 8.019 1.00 98.44 101 TYR A C 1
ATOM 811 O O . TYR A 1 101 ? -0.087 -9.678 7.848 1.00 98.44 101 TYR A O 1
ATOM 819 N N . ARG A 1 102 ? -0.624 -11.423 9.163 1.00 98.06 102 ARG A N 1
ATOM 820 C CA . ARG A 1 102 ? 0.279 -11.097 10.269 1.00 98.06 102 ARG A CA 1
ATOM 821 C C . ARG A 1 102 ? 1.722 -11.243 9.823 1.00 98.06 102 ARG A C 1
ATOM 823 O O . ARG A 1 102 ? 2.487 -10.300 9.965 1.00 98.06 102 ARG A O 1
ATOM 830 N N . HIS A 1 103 ? 2.072 -12.406 9.290 1.00 97.62 103 HIS A N 1
ATOM 831 C CA . HIS A 1 103 ? 3.419 -12.717 8.827 1.00 97.62 103 HIS A CA 1
ATOM 832 C C . HIS A 1 103 ? 3.496 -12.617 7.309 1.00 97.62 103 HIS A C 1
ATOM 834 O O . HIS A 1 103 ? 2.498 -12.831 6.612 1.00 97.62 103 HIS A O 1
ATOM 840 N N . GLU A 1 104 ? 4.681 -12.292 6.802 1.00 95.31 104 GLU A N 1
ATOM 841 C CA . GLU A 1 104 ? 4.931 -12.344 5.367 1.00 95.31 104 GLU A CA 1
ATOM 842 C C . GLU A 1 104 ? 4.648 -13.739 4.805 1.00 95.31 104 GLU A C 1
ATOM 844 O O . GLU A 1 104 ? 4.799 -14.756 5.477 1.00 95.31 104 GLU A O 1
ATOM 849 N N . GLN A 1 105 ? 4.187 -13.759 3.567 1.00 96.31 105 GLN A N 1
ATOM 850 C CA . GLN A 1 105 ? 3.873 -14.947 2.800 1.00 96.31 105 GLN A CA 1
ATOM 851 C C . GLN A 1 105 ? 4.876 -15.052 1.651 1.00 96.31 105 GLN A C 1
ATOM 853 O O . GLN A 1 105 ? 5.254 -14.036 1.052 1.00 96.31 105 GLN A O 1
ATOM 858 N N . ASP A 1 106 ? 5.272 -16.272 1.309 1.00 92.56 106 ASP A N 1
ATOM 859 C CA . ASP A 1 106 ? 6.266 -16.507 0.267 1.00 92.56 106 ASP A CA 1
ATOM 860 C C . ASP A 1 106 ? 5.800 -16.113 -1.145 1.00 92.56 106 ASP A C 1
ATOM 862 O O . ASP A 1 106 ? 4.612 -15.978 -1.464 1.00 92.56 106 ASP A O 1
ATOM 866 N N . GLY A 1 107 ? 6.787 -15.928 -2.021 1.00 84.06 107 GLY A N 1
ATOM 867 C CA . GLY A 1 107 ? 6.614 -15.886 -3.470 1.00 84.06 107 GLY A CA 1
ATOM 868 C C . GLY A 1 107 ? 5.822 -17.077 -4.011 1.00 84.06 107 GLY A C 1
ATOM 869 O O . GLY A 1 107 ? 5.878 -18.175 -3.466 1.00 84.06 107 GLY A O 1
ATOM 870 N N . ASN A 1 108 ? 5.127 -16.891 -5.134 1.00 80.12 108 ASN A N 1
ATOM 871 C CA . ASN A 1 108 ? 4.737 -18.019 -5.981 1.00 80.12 108 ASN A CA 1
ATOM 872 C C . ASN A 1 108 ? 5.426 -17.880 -7.344 1.00 80.12 108 ASN A C 1
ATOM 874 O O . ASN A 1 108 ? 5.773 -16.771 -7.747 1.00 80.12 108 ASN A O 1
ATOM 878 N N . ARG A 1 109 ? 5.598 -18.991 -8.069 1.00 81.31 109 ARG A N 1
ATOM 879 C CA . ARG A 1 109 ? 6.306 -18.996 -9.363 1.00 81.31 109 ARG A CA 1
ATOM 880 C C . ARG A 1 109 ? 5.638 -18.155 -10.454 1.00 81.31 109 ARG A C 1
ATOM 882 O O . ARG A 1 109 ? 6.296 -17.777 -11.411 1.00 81.31 109 ARG A O 1
ATOM 889 N N . ASN A 1 110 ? 4.351 -17.853 -10.306 1.00 83.88 110 ASN A N 1
ATOM 890 C CA . ASN A 1 110 ? 3.595 -17.055 -11.267 1.00 83.88 110 ASN A CA 1
ATOM 891 C C . ASN A 1 110 ? 3.751 -15.546 -11.015 1.00 83.88 110 ASN A C 1
ATOM 893 O O . ASN A 1 110 ? 3.390 -14.752 -11.878 1.00 83.88 110 ASN A O 1
ATOM 897 N N . ARG A 1 111 ? 4.237 -15.145 -9.835 1.00 89.44 111 ARG A N 1
ATOM 898 C CA . ARG A 1 111 ? 4.471 -13.760 -9.432 1.00 89.44 111 ARG A CA 1
ATOM 899 C C . ARG A 1 111 ? 5.976 -13.514 -9.425 1.00 89.44 111 ARG A C 1
ATOM 901 O O . ARG A 1 111 ? 6.640 -13.691 -8.404 1.00 89.44 111 ARG A O 1
ATOM 908 N N . VAL A 1 112 ? 6.482 -13.128 -10.587 1.00 90.81 112 VAL A N 1
ATOM 909 C CA . VAL A 1 112 ? 7.909 -12.979 -10.861 1.00 90.81 112 VAL A CA 1
ATOM 910 C C . VAL A 1 112 ? 8.177 -11.638 -11.529 1.00 90.81 112 VAL A C 1
ATOM 912 O O . VAL A 1 112 ? 7.363 -11.142 -12.311 1.00 90.81 112 VAL A O 1
ATOM 915 N N . PHE A 1 113 ? 9.327 -11.051 -11.224 1.00 90.62 113 PHE A N 1
ATOM 916 C CA . PHE A 1 113 ? 9.926 -10.021 -12.060 1.00 90.62 113 PHE A CA 1
ATOM 917 C C . PHE A 1 113 ? 11.376 -10.396 -12.345 1.00 90.62 113 PHE A C 1
ATOM 919 O O . PHE A 1 113 ? 12.022 -11.066 -11.536 1.00 90.62 113 PHE A O 1
ATOM 926 N N . THR A 1 114 ? 11.863 -9.969 -13.503 1.00 89.56 114 THR A N 1
ATOM 927 C CA . THR A 1 114 ? 13.252 -10.171 -13.903 1.00 89.56 114 THR A CA 1
ATOM 928 C C . THR A 1 114 ? 14.022 -8.880 -13.675 1.00 89.56 114 THR A C 1
ATOM 930 O O . THR A 1 114 ? 13.552 -7.804 -14.051 1.00 89.56 114 THR A O 1
ATOM 933 N N . TYR A 1 115 ? 15.193 -8.983 -13.062 1.00 87.44 115 TYR A N 1
ATOM 934 C CA . TYR A 1 115 ? 16.111 -7.869 -12.875 1.00 87.44 115 TYR A CA 1
ATOM 935 C C . TYR A 1 115 ? 17.541 -8.383 -13.001 1.00 87.44 115 TYR A C 1
ATOM 937 O O . TYR A 1 115 ? 17.861 -9.439 -12.469 1.00 87.44 115 TYR A O 1
ATOM 945 N N . ASP A 1 116 ? 18.359 -7.675 -13.778 1.00 86.88 116 ASP A N 1
ATOM 946 C CA . ASP A 1 116 ? 19.747 -8.055 -14.072 1.00 86.88 116 ASP A CA 1
ATOM 947 C C . ASP A 1 116 ? 19.929 -9.522 -14.530 1.00 86.88 116 ASP A C 1
ATOM 949 O O . ASP A 1 116 ? 20.825 -10.241 -14.107 1.00 86.88 116 ASP A O 1
ATOM 953 N N . GLY A 1 117 ? 19.012 -10.003 -15.378 1.00 87.44 117 GLY A N 1
ATOM 954 C CA . GLY A 1 117 ? 19.045 -11.373 -15.908 1.00 87.44 117 GLY A CA 1
ATOM 955 C C . GLY A 1 117 ? 18.543 -12.464 -14.954 1.00 87.44 117 GLY A C 1
ATOM 956 O O . GLY A 1 117 ? 18.419 -13.613 -15.377 1.00 87.44 117 GLY A O 1
ATOM 957 N N . GLU A 1 118 ? 18.178 -12.126 -13.715 1.00 89.25 118 GLU A N 1
ATOM 958 C CA . GLU A 1 118 ? 17.689 -13.079 -12.716 1.00 89.25 118 GLU A CA 1
ATOM 959 C C . GLU A 1 118 ? 16.195 -12.925 -12.420 1.00 89.25 118 GLU A C 1
ATOM 961 O O . GLU A 1 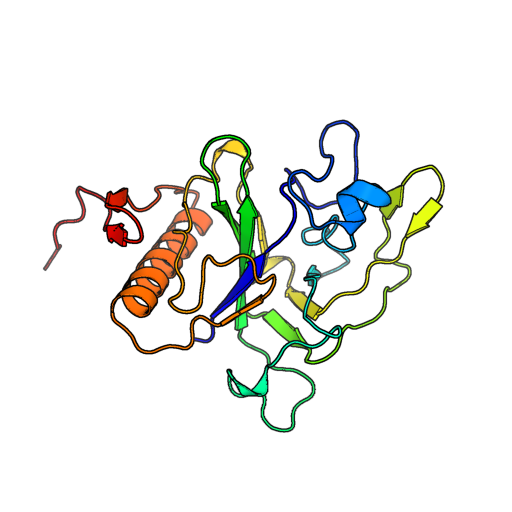118 ? 15.623 -11.836 -12.490 1.00 89.25 118 GLU A O 1
ATOM 966 N N . ASN A 1 119 ? 15.549 -14.043 -12.073 1.00 91.12 119 ASN A N 1
ATOM 967 C CA . ASN A 1 119 ? 14.131 -14.095 -11.727 1.00 91.12 119 ASN A CA 1
ATOM 968 C C . ASN A 1 119 ? 13.930 -14.059 -10.214 1.00 91.12 119 ASN A C 1
ATOM 970 O O . ASN A 1 119 ? 14.382 -14.949 -9.493 1.00 91.12 119 ASN A O 1
ATOM 974 N N . TYR A 1 120 ? 13.135 -13.098 -9.757 1.00 90.06 120 TYR A N 1
ATOM 975 C CA . TYR A 1 120 ? 12.826 -12.895 -8.349 1.00 90.06 120 TYR A CA 1
ATOM 976 C C . TYR A 1 120 ? 11.361 -13.195 -8.055 1.00 90.06 120 TYR A C 1
ATOM 978 O O . TYR A 1 120 ? 10.480 -12.856 -8.842 1.00 90.06 120 TYR A O 1
ATOM 986 N N . TYR A 1 121 ? 11.090 -13.776 -6.883 1.00 91.88 121 TYR A N 1
ATOM 987 C 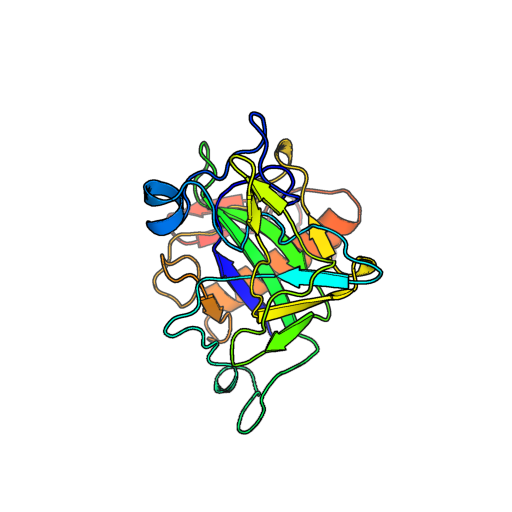CA . TYR A 1 121 ? 9.749 -14.181 -6.444 1.00 91.88 121 TYR A CA 1
ATOM 988 C C . TYR A 1 121 ? 9.354 -13.416 -5.176 1.00 91.88 121 TYR A C 1
ATOM 990 O O . TYR A 1 121 ? 9.647 -13.871 -4.066 1.00 91.88 121 TYR A O 1
ATOM 998 N N . PRO A 1 122 ? 8.723 -12.235 -5.296 1.00 91.19 122 PRO A N 1
ATOM 999 C CA . PRO A 1 122 ? 8.556 -11.342 -4.155 1.00 91.19 122 PRO A CA 1
ATOM 1000 C C . PRO A 1 122 ? 7.702 -11.919 -3.052 1.00 91.19 122 PRO A C 1
ATOM 1002 O O . PRO A 1 122 ? 6.716 -12.567 -3.366 1.00 91.19 122 PRO A O 1
ATOM 1005 N N . ARG A 1 123 ? 8.012 -11.642 -1.785 1.00 94.12 123 ARG A N 1
ATOM 1006 C CA . ARG A 1 123 ? 7.118 -11.944 -0.652 1.00 94.12 123 ARG A CA 1
ATOM 1007 C C . ARG A 1 123 ? 5.954 -10.954 -0.596 1.00 94.12 123 ARG A C 1
ATOM 1009 O O . ARG A 1 123 ? 5.950 -9.958 -1.312 1.00 94.12 123 ARG A O 1
ATOM 1016 N N . TYR A 1 124 ? 4.947 -11.214 0.234 1.00 95.94 124 TYR A N 1
ATOM 1017 C CA . TYR A 1 124 ? 3.799 -10.314 0.396 1.00 95.94 124 TYR A CA 1
ATOM 1018 C C . TYR A 1 124 ? 3.155 -10.413 1.779 1.00 95.94 124 TYR A C 1
ATOM 1020 O O . TYR A 1 124 ? 3.192 -11.455 2.420 1.00 95.94 124 TYR A O 1
ATOM 1028 N N . HIS A 1 125 ? 2.484 -9.346 2.210 1.00 97.88 125 HIS A N 1
ATOM 1029 C CA . HIS A 1 125 ? 1.639 -9.342 3.415 1.00 97.88 125 HIS A CA 1
ATOM 1030 C C . HIS A 1 125 ? 0.165 -9.140 3.094 1.00 97.88 125 HIS A C 1
ATOM 1032 O O . HIS A 1 125 ? -0.688 -9.293 3.963 1.00 97.88 125 HIS A O 1
ATOM 1038 N N . ILE A 1 126 ? -0.144 -8.712 1.873 1.00 98.31 126 ILE A N 1
ATOM 1039 C CA . ILE A 1 126 ? -1.453 -8.175 1.524 1.00 98.31 126 ILE A CA 1
ATOM 1040 C C . ILE A 1 126 ? -1.919 -8.830 0.234 1.00 98.31 126 ILE A C 1
ATOM 1042 O O . ILE A 1 126 ? -1.141 -8.985 -0.705 1.00 98.31 126 ILE A O 1
ATOM 1046 N N . ARG A 1 127 ? -3.194 -9.206 0.169 1.00 98.12 127 ARG A N 1
ATOM 1047 C CA . ARG A 1 127 ? -3.823 -9.725 -1.048 1.00 98.12 127 ARG A CA 1
ATOM 1048 C C . ARG A 1 127 ? -5.190 -9.089 -1.225 1.00 98.12 127 ARG A C 1
ATOM 1050 O O . ARG A 1 127 ? -5.976 -9.055 -0.284 1.00 98.12 127 ARG A O 1
ATOM 1057 N N . ALA A 1 128 ? -5.502 -8.665 -2.439 1.00 98.62 128 ALA A N 1
ATOM 1058 C CA . ALA A 1 128 ? -6.828 -8.174 -2.799 1.00 98.62 128 ALA A CA 1
ATOM 1059 C C . ALA A 1 128 ? -7.220 -8.670 -4.187 1.00 98.62 128 ALA A C 1
ATOM 1061 O O . ALA A 1 128 ? -6.359 -9.087 -4.968 1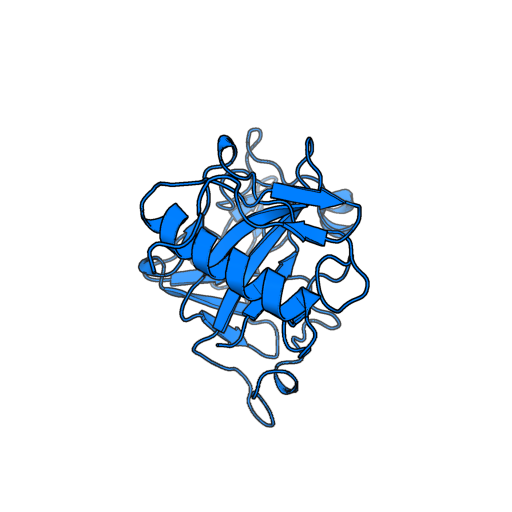.00 98.62 128 ALA A O 1
ATOM 1062 N N . ARG A 1 129 ? -8.517 -8.644 -4.507 1.00 98.62 129 ARG A N 1
ATOM 1063 C CA . ARG A 1 129 ? -8.949 -8.863 -5.891 1.00 98.62 129 ARG A CA 1
ATOM 1064 C C . ARG A 1 129 ? -8.377 -7.749 -6.760 1.00 98.62 129 ARG A C 1
ATOM 1066 O O . ARG A 1 129 ? -8.350 -6.596 -6.341 1.00 98.62 129 ARG A O 1
ATOM 1073 N N . ALA A 1 130 ? -7.974 -8.078 -7.982 1.00 98.38 130 ALA A N 1
ATOM 1074 C CA . ALA A 1 130 ? -7.479 -7.079 -8.927 1.00 98.38 130 ALA A CA 1
ATOM 1075 C C . ALA A 1 130 ? -8.527 -5.985 -9.205 1.00 98.38 130 ALA A C 1
ATOM 1077 O O . ALA A 1 130 ? -8.177 -4.824 -9.359 1.00 98.38 130 ALA A O 1
ATOM 1078 N N . THR A 1 131 ? -9.816 -6.336 -9.173 1.00 98.44 131 THR A N 1
ATOM 1079 C CA . THR A 1 131 ? -10.943 -5.398 -9.317 1.00 98.44 131 THR A CA 1
ATOM 1080 C C . THR A 1 131 ? -11.130 -4.453 -8.129 1.00 98.44 131 THR A C 1
ATOM 1082 O O . THR A 1 131 ? -11.808 -3.441 -8.264 1.00 98.44 131 THR A O 1
ATOM 1085 N N . ASP A 1 132 ? -10.560 -4.782 -6.968 1.00 98.62 132 ASP A N 1
ATOM 1086 C CA . ASP A 1 132 ? -10.593 -3.945 -5.764 1.00 98.62 132 ASP A CA 1
ATOM 1087 C C . ASP A 1 132 ? -9.316 -3.104 -5.607 1.00 98.62 132 ASP A C 1
ATOM 1089 O O . ASP A 1 132 ? -9.193 -2.320 -4.662 1.00 98.62 132 ASP A O 1
ATOM 1093 N N . ALA A 1 133 ? -8.354 -3.268 -6.516 1.00 98.69 133 ALA A N 1
ATOM 1094 C CA . ALA A 1 133 ? -7.099 -2.545 -6.520 1.00 98.69 133 ALA A CA 1
ATOM 1095 C C . ALA A 1 133 ? -7.149 -1.382 -7.506 1.00 98.69 133 ALA A C 1
ATOM 1097 O O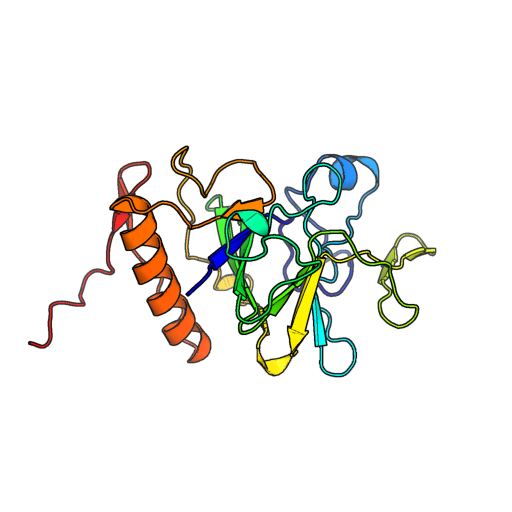 . ALA A 1 133 ? -7.552 -1.533 -8.657 1.00 98.69 133 ALA A O 1
ATOM 1098 N N . PHE A 1 134 ? -6.688 -0.219 -7.061 1.00 98.69 134 PHE A N 1
ATOM 1099 C CA . PHE A 1 134 ? -6.652 0.977 -7.883 1.00 98.69 134 PHE A CA 1
ATOM 1100 C C . PHE A 1 134 ? -5.292 1.655 -7.764 1.00 98.69 134 PHE A C 1
ATOM 1102 O O . PHE A 1 134 ? -4.883 2.076 -6.678 1.00 98.69 134 PHE A O 1
ATOM 1109 N N . LEU A 1 135 ? -4.600 1.781 -8.895 1.00 98.62 135 LEU A N 1
ATOM 1110 C CA . LEU A 1 135 ? -3.370 2.551 -9.015 1.00 98.62 135 LEU A CA 1
ATOM 1111 C C . LEU A 1 135 ? -3.692 3.909 -9.631 1.00 98.62 135 LEU A C 1
ATOM 1113 O O . LEU A 1 135 ? -4.169 3.993 -10.761 1.00 98.62 135 LEU A O 1
ATOM 1117 N N . ILE A 1 136 ? -3.398 4.989 -8.912 1.00 98.31 136 ILE A N 1
ATOM 1118 C CA . ILE A 1 136 ? -3.575 6.336 -9.449 1.00 98.31 136 ILE A CA 1
ATOM 1119 C C . ILE A 1 136 ? -2.504 6.557 -10.530 1.00 98.31 136 ILE A C 1
ATOM 1121 O O . ILE A 1 136 ? -1.313 6.346 -10.245 1.00 98.31 136 ILE A O 1
ATOM 1125 N N . PRO A 1 137 ? -2.874 7.047 -11.732 1.00 96.69 137 PRO A N 1
ATOM 1126 C CA . PRO A 1 137 ? -1.904 7.441 -12.748 1.00 96.69 137 PRO A CA 1
ATOM 1127 C C . PRO A 1 137 ? -0.860 8.395 -12.166 1.00 96.69 137 PRO A C 1
ATOM 1129 O O . PRO A 1 137 ? -1.209 9.328 -11.441 1.00 96.69 137 PRO A O 1
ATOM 1132 N N . ALA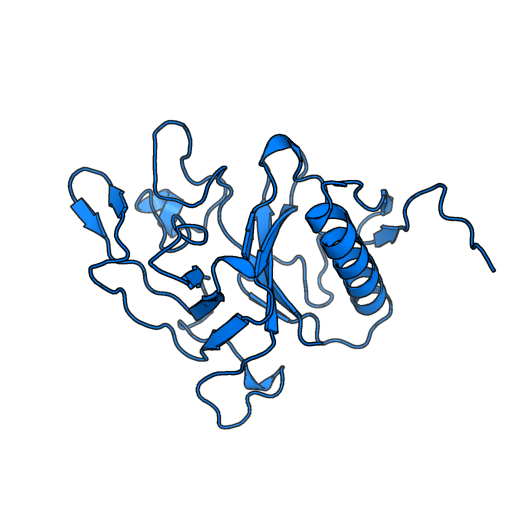 A 1 138 ? 0.421 8.188 -12.476 1.00 95.56 138 ALA A N 1
ATOM 1133 C CA . ALA A 1 138 ? 1.522 8.900 -11.820 1.00 95.56 138 ALA A CA 1
ATOM 1134 C C . ALA A 1 138 ? 1.372 10.434 -11.851 1.00 95.56 138 ALA A C 1
ATOM 1136 O O . ALA A 1 138 ? 1.667 11.107 -10.865 1.00 95.56 138 ALA A O 1
ATOM 1137 N N . GLN A 1 139 ? 0.843 10.983 -12.948 1.00 94.44 139 GLN A N 1
ATOM 1138 C CA . GLN A 1 139 ? 0.616 12.418 -13.152 1.00 94.44 139 GLN A CA 1
ATOM 1139 C C . GLN A 1 139 ? -0.552 12.977 -12.320 1.00 94.44 139 GLN A C 1
ATOM 1141 O O . GLN A 1 139 ? -0.676 14.189 -12.168 1.00 94.44 139 GLN A O 1
ATOM 1146 N N . ARG A 1 140 ? -1.420 12.109 -11.787 1.00 95.94 140 ARG A N 1
ATOM 1147 C CA . ARG A 1 140 ? -2.609 12.461 -10.994 1.00 95.94 140 ARG A CA 1
ATOM 1148 C C . ARG A 1 140 ? -2.410 12.262 -9.489 1.00 95.94 140 ARG A C 1
ATOM 1150 O O . ARG A 1 140 ? -3.301 12.595 -8.718 1.00 95.94 140 ARG A O 1
ATOM 1157 N N . ARG A 1 141 ? -1.259 11.746 -9.044 1.00 95.25 141 ARG A N 1
ATOM 1158 C CA . ARG A 1 141 ? -0.942 11.528 -7.620 1.00 95.25 141 ARG A CA 1
ATOM 1159 C C . ARG A 1 141 ? -0.627 12.846 -6.916 1.00 95.25 141 ARG A C 1
ATOM 1161 O O . ARG A 1 141 ? 0.530 13.231 -6.765 1.00 95.25 141 ARG A O 1
ATOM 1168 N N . ASN A 1 142 ? -1.676 13.544 -6.505 1.00 91.88 142 ASN A N 1
ATOM 1169 C CA . ASN A 1 142 ? -1.618 14.889 -5.932 1.00 91.88 142 ASN A CA 1
ATOM 1170 C C . ASN A 1 142 ? -2.048 14.952 -4.458 1.00 91.88 142 ASN A C 1
ATOM 1172 O O . ASN A 1 142 ? -1.746 15.932 -3.779 1.00 91.88 142 ASN A O 1
ATOM 1176 N N . PHE A 1 143 ? -2.704 13.914 -3.930 1.00 94.38 143 PHE A N 1
ATOM 1177 C CA . PHE A 1 143 ? -3.115 13.889 -2.532 1.00 94.38 143 PHE A CA 1
ATOM 1178 C C . PHE A 1 143 ? -1.909 13.680 -1.613 1.00 94.38 143 PHE A C 1
ATOM 1180 O O . PHE A 1 143 ? -1.479 12.555 -1.355 1.00 94.38 143 PHE A O 1
ATOM 1187 N N . GLN A 1 144 ? -1.385 14.786 -1.088 1.00 91.94 144 GLN A N 1
ATOM 1188 C CA . GLN A 1 144 ? -0.284 14.788 -0.135 1.00 91.94 144 GLN A CA 1
ATOM 1189 C C . GLN A 1 144 ? -0.682 14.229 1.236 1.00 91.94 144 GLN A C 1
ATOM 1191 O O . GLN A 1 144 ? -1.676 14.635 1.836 1.00 91.94 144 GLN A O 1
ATOM 1196 N N . VAL A 1 145 ? 0.168 13.359 1.776 1.00 90.31 145 VAL A N 1
ATOM 1197 C CA . VAL A 1 145 ? 0.083 12.877 3.155 1.00 90.31 145 VAL A CA 1
ATOM 1198 C C . VAL A 1 145 ? 0.970 13.759 4.039 1.00 90.31 145 VAL A C 1
ATOM 1200 O O . VAL A 1 145 ? 2.173 13.862 3.779 1.00 90.31 145 VAL A O 1
ATOM 1203 N N . PRO A 1 146 ? 0.422 14.406 5.081 1.00 84.19 146 PRO A N 1
ATOM 1204 C CA . PRO A 1 146 ? 1.179 15.270 5.969 1.00 84.19 146 PRO A CA 1
ATOM 1205 C C . PRO A 1 146 ? 2.188 14.450 6.766 1.00 84.19 146 PRO A C 1
ATOM 1207 O O . PRO A 1 146 ? 1.907 13.332 7.194 1.00 84.19 146 PRO A O 1
ATOM 1210 N N . VAL A 1 147 ? 3.355 15.040 7.016 1.00 78.75 147 VAL A N 1
ATOM 1211 C CA . VAL A 1 147 ? 4.308 14.486 7.978 1.00 78.75 147 VAL A CA 1
ATOM 1212 C C . VAL A 1 147 ? 3.768 14.763 9.376 1.00 78.75 147 VAL A C 1
ATOM 1214 O O . VAL A 1 147 ? 3.564 15.920 9.742 1.00 78.75 147 VAL A O 1
ATOM 1217 N N . THR A 1 148 ? 3.507 13.710 10.145 1.00 76.50 148 THR A N 1
ATOM 1218 C CA . THR A 1 148 ? 2.962 13.825 11.498 1.00 76.50 148 THR A CA 1
ATOM 1219 C C . THR A 1 148 ? 3.473 12.705 12.404 1.00 76.50 148 THR A C 1
ATOM 1221 O O . THR A 1 148 ? 3.832 11.621 11.952 1.00 76.50 148 THR A O 1
ATOM 1224 N N . HIS A 1 149 ? 3.508 12.969 13.712 1.00 70.62 149 HIS A N 1
ATOM 1225 C CA . HIS A 1 149 ? 3.832 11.981 14.753 1.00 70.62 149 HIS A CA 1
ATOM 1226 C C . HIS A 1 149 ? 2.567 11.376 15.384 1.00 70.62 149 HIS A C 1
ATOM 1228 O O . HIS A 1 149 ? 2.610 10.716 16.421 1.00 70.62 149 HIS A O 1
ATOM 1234 N N . LYS A 1 150 ? 1.403 11.614 14.769 1.00 71.00 150 LYS A N 1
ATOM 1235 C CA . LYS A 1 150 ? 0.086 11.265 15.312 1.00 71.00 150 LYS A CA 1
ATOM 1236 C C . LYS A 1 150 ? -0.448 9.910 14.828 1.00 71.00 150 LYS A C 1
ATOM 1238 O O . LYS A 1 150 ? -1.621 9.631 15.016 1.00 71.00 150 LYS A O 1
ATOM 1243 N N . GLY A 1 151 ? 0.408 9.039 14.284 1.00 68.38 151 GLY A N 1
ATOM 1244 C CA . GLY A 1 151 ? 0.062 7.646 13.946 1.00 68.38 151 GLY A CA 1
ATOM 1245 C C . GLY A 1 151 ? 0.031 7.304 12.451 1.00 68.38 151 GLY A C 1
ATOM 1246 O O . GLY A 1 151 ? -0.133 6.139 12.117 1.00 68.38 151 GLY A O 1
ATOM 1247 N N . PHE A 1 152 ? 0.239 8.280 11.563 1.00 75.69 152 PHE A N 1
ATOM 1248 C CA . PHE A 1 152 ? 0.418 8.089 10.117 1.00 75.69 152 PHE A CA 1
ATOM 1249 C C . PHE A 1 152 ? 1.402 9.133 9.570 1.00 75.69 152 PHE A C 1
ATOM 1251 O O . PHE A 1 152 ? 1.817 10.019 10.310 1.00 75.69 152 PHE A O 1
ATOM 1258 N N . GLY A 1 153 ? 1.828 9.026 8.307 1.00 65.06 153 GLY A N 1
ATOM 1259 C CA . GLY A 1 153 ? 2.708 10.034 7.691 1.00 65.06 153 GLY A CA 1
ATOM 1260 C C . GLY A 1 153 ? 4.132 10.100 8.265 1.00 65.06 153 GLY A C 1
ATOM 1261 O O . GLY A 1 153 ? 4.875 11.039 7.977 1.00 65.06 153 GLY A O 1
ATOM 1262 N N . SER A 1 154 ? 4.521 9.109 9.070 1.00 73.25 154 SER A N 1
ATOM 1263 C CA . SER A 1 154 ? 5.879 8.955 9.590 1.00 73.25 154 SER A CA 1
ATOM 1264 C C . SER A 1 154 ? 6.767 8.164 8.610 1.00 73.25 154 SER A C 1
ATOM 1266 O O . SER A 1 154 ? 6.329 7.766 7.527 1.00 73.25 154 SER A O 1
ATOM 1268 N N . ARG A 1 155 ? 8.036 7.926 8.971 1.00 72.19 155 ARG A N 1
ATOM 1269 C CA . ARG A 1 155 ? 8.946 7.063 8.194 1.00 72.19 155 ARG A CA 1
ATOM 1270 C C . ARG A 1 155 ? 8.656 5.563 8.358 1.00 72.19 155 ARG A C 1
ATOM 1272 O O . ARG A 1 155 ? 9.262 4.773 7.647 1.00 72.19 155 ARG A O 1
ATOM 1279 N N . THR A 1 156 ? 7.747 5.154 9.246 1.00 83.75 156 THR A N 1
ATOM 1280 C CA . THR A 1 156 ? 7.393 3.735 9.408 1.00 83.75 156 THR A CA 1
ATOM 1281 C C . THR A 1 156 ? 6.707 3.194 8.162 1.00 83.75 156 THR A C 1
ATOM 1283 O O . THR A 1 156 ? 5.780 3.815 7.647 1.00 83.75 156 THR A O 1
ATOM 1286 N N . PHE A 1 157 ? 7.128 2.017 7.698 1.00 88.38 157 PHE A N 1
ATOM 1287 C CA . PHE A 1 157 ? 6.552 1.385 6.510 1.00 88.38 157 PHE A CA 1
ATOM 1288 C C . PHE A 1 157 ? 5.092 0.985 6.674 1.00 88.38 157 PHE A C 1
ATOM 1290 O O . PHE A 1 157 ? 4.363 0.955 5.696 1.00 88.38 157 PHE A O 1
ATOM 1297 N N . VAL A 1 158 ? 4.650 0.735 7.904 1.00 93.00 158 VAL A N 1
ATOM 1298 C CA . VAL A 1 158 ? 3.261 0.405 8.211 1.00 93.00 158 VAL A CA 1
ATOM 1299 C C . VAL A 1 158 ? 2.745 1.386 9.257 1.00 93.00 158 VAL A C 1
ATOM 1301 O O . VAL A 1 158 ? 3.410 1.654 10.262 1.00 93.00 158 VAL A O 1
ATOM 1304 N N . SER A 1 159 ? 1.575 1.961 9.000 1.00 93.31 159 SER A N 1
ATOM 1305 C CA . SER A 1 159 ? 0.875 2.884 9.890 1.00 93.31 159 SER A CA 1
ATOM 1306 C C . SER A 1 159 ? -0.592 2.484 10.007 1.00 93.31 159 SER A C 1
ATOM 1308 O O . SER A 1 159 ? -1.256 2.215 9.008 1.00 93.31 159 SER A O 1
ATOM 1310 N N . PHE A 1 160 ? -1.106 2.485 11.233 1.00 92.62 160 PHE A N 1
ATOM 1311 C CA . PHE A 1 160 ? -2.497 2.163 11.534 1.00 92.62 160 PHE A CA 1
ATOM 1312 C C . PHE A 1 160 ? -3.256 3.468 11.760 1.00 92.62 160 PHE A C 1
ATOM 1314 O O . PHE A 1 160 ? -2.867 4.278 12.600 1.00 92.62 160 PHE A O 1
ATOM 1321 N N . LEU A 1 161 ? -4.333 3.696 11.008 1.00 92.81 161 LEU A N 1
ATOM 1322 C CA . LEU A 1 161 ? -5.199 4.867 11.193 1.00 92.81 161 LEU A CA 1
ATOM 1323 C C . LEU A 1 161 ? -6.299 4.528 12.216 1.00 92.81 161 LEU A C 1
ATOM 1325 O O . LEU A 1 161 ? -7.501 4.606 11.934 1.00 92.81 161 LEU A O 1
ATOM 1329 N N . ASP A 1 162 ? -5.852 4.080 13.389 1.00 91.12 162 ASP A N 1
ATOM 1330 C CA . ASP A 1 162 ? -6.649 3.505 14.478 1.00 91.12 162 ASP A CA 1
ATOM 1331 C C . ASP A 1 162 ? -6.891 4.480 15.639 1.00 91.12 162 ASP A C 1
ATOM 1333 O O . ASP A 1 162 ? -7.825 4.285 16.409 1.00 91.12 162 ASP A O 1
ATOM 1337 N N . LYS A 1 163 ? -6.089 5.545 15.761 1.00 90.50 163 LYS A N 1
ATOM 1338 C CA . LYS A 1 163 ? -6.266 6.541 16.825 1.00 90.50 163 LYS A CA 1
ATOM 1339 C C . LYS A 1 163 ? -7.535 7.367 16.629 1.00 90.50 163 LYS A C 1
ATOM 1341 O O . LYS A 1 163 ? -7.713 7.987 15.581 1.00 90.50 163 LYS A O 1
ATOM 1346 N N . ASP A 1 164 ? -8.336 7.462 17.684 1.00 90.81 164 ASP A N 1
ATOM 1347 C CA . ASP A 1 164 ? -9.525 8.311 17.728 1.00 90.81 164 ASP A CA 1
ATOM 1348 C C . ASP A 1 164 ? -9.168 9.741 18.158 1.00 90.81 164 ASP A C 1
ATOM 1350 O O . ASP A 1 164 ? -9.309 10.142 19.310 1.00 90.81 164 ASP A O 1
ATOM 1354 N N . ILE A 1 165 ? -8.603 10.500 17.219 1.00 90.25 165 ILE A N 1
ATOM 1355 C CA . ILE A 1 165 ? -8.265 11.916 17.398 1.00 90.25 165 ILE A CA 1
ATOM 1356 C C . ILE A 1 165 ? -8.694 12.716 16.170 1.00 90.25 165 ILE A C 1
ATOM 1358 O O . ILE A 1 165 ? -8.735 12.193 15.051 1.00 90.25 165 ILE A O 1
ATOM 1362 N N . LYS A 1 166 ? -8.977 14.008 16.369 1.00 88.94 166 LYS A N 1
ATOM 1363 C CA . LYS A 1 166 ? -9.539 14.904 15.346 1.00 88.94 166 LYS A CA 1
ATOM 1364 C C . LYS A 1 166 ? -8.771 14.856 14.024 1.00 88.94 166 LYS A C 1
ATOM 1366 O O . LYS A 1 166 ? -9.390 14.776 12.966 1.00 88.94 166 LYS A O 1
ATOM 1371 N N . GLU A 1 167 ? -7.445 14.883 14.063 1.00 87.00 167 GLU A N 1
ATOM 1372 C CA . GLU A 1 167 ? -6.592 14.898 12.874 1.00 87.00 167 GLU A CA 1
ATOM 1373 C C . GLU A 1 167 ? -6.679 13.594 12.080 1.00 87.00 167 GLU A C 1
ATOM 1375 O O . GLU A 1 167 ? -6.811 13.632 10.857 1.00 87.00 167 GLU A O 1
ATOM 1380 N N . VAL A 1 168 ? -6.641 12.444 12.762 1.00 89.88 168 VAL A N 1
ATOM 1381 C CA . VAL A 1 168 ? -6.756 11.127 12.118 1.00 89.88 168 VAL A CA 1
ATOM 1382 C C . VAL A 1 168 ? -8.151 10.960 11.531 1.00 89.88 168 VAL A C 1
ATOM 1384 O O . VAL A 1 168 ? -8.276 10.597 10.366 1.00 89.88 168 VAL A O 1
ATOM 1387 N N . ASN A 1 169 ? -9.198 11.305 12.279 1.00 91.81 169 ASN A N 1
ATOM 1388 C CA . ASN A 1 169 ? -10.578 11.205 11.804 1.00 91.81 169 ASN A CA 1
ATOM 1389 C C . ASN A 1 169 ? -10.844 12.126 10.604 1.00 91.81 169 ASN A C 1
ATOM 1391 O O . ASN A 1 169 ? -11.453 11.701 9.621 1.00 91.81 169 ASN A O 1
ATOM 1395 N N . THR A 1 170 ? -10.313 13.352 10.634 1.00 91.12 170 THR A N 1
ATOM 1396 C CA . THR A 1 170 ? -10.382 14.289 9.500 1.00 91.12 170 THR A CA 1
ATOM 1397 C C . THR A 1 170 ? -9.654 13.723 8.284 1.00 91.12 170 THR A C 1
ATOM 1399 O O . THR A 1 170 ? -10.201 13.727 7.183 1.00 91.12 170 THR A O 1
ATOM 1402 N N . PHE A 1 171 ? -8.446 13.185 8.473 1.00 91.75 171 PHE A N 1
ATOM 1403 C CA . PHE A 1 171 ? -7.686 12.569 7.391 1.00 91.75 171 PHE A CA 1
ATOM 1404 C C . PHE A 1 171 ? -8.423 11.376 6.776 1.00 91.75 171 PHE A C 1
ATOM 1406 O O . PHE A 1 171 ? -8.538 11.303 5.557 1.00 91.75 171 PHE A O 1
ATOM 1413 N N . LYS A 1 172 ? -8.964 10.473 7.605 1.00 93.69 172 LYS A N 1
ATOM 1414 C CA . LYS A 1 172 ? -9.739 9.308 7.150 1.00 93.69 172 LYS A CA 1
ATOM 1415 C C . LYS A 1 172 ? -10.932 9.741 6.308 1.00 93.69 172 LYS A C 1
ATOM 1417 O O . LYS A 1 172 ? -11.119 9.196 5.228 1.00 93.69 172 LYS A O 1
ATOM 1422 N N . LYS A 1 173 ? -11.692 10.743 6.759 1.00 94.25 173 LYS A N 1
ATOM 1423 C CA . LYS A 1 173 ? -12.826 11.283 6.000 1.00 94.25 173 LYS A CA 1
ATOM 1424 C C . LYS A 1 173 ? -12.389 11.785 4.619 1.00 94.25 173 LYS A C 1
ATOM 1426 O O . LYS A 1 173 ? -12.911 11.322 3.613 1.00 94.25 173 LYS A O 1
ATOM 1431 N N . LEU A 1 174 ? -11.382 12.658 4.569 1.00 94.62 174 LEU A N 1
ATOM 1432 C CA . LEU A 1 174 ? -10.872 13.215 3.310 1.00 94.62 174 LEU A CA 1
ATOM 1433 C C . LEU A 1 174 ? -10.288 12.142 2.377 1.00 94.62 174 LEU A C 1
ATOM 1435 O O . LEU A 1 174 ? -10.411 12.249 1.158 1.00 94.62 174 LEU A O 1
ATOM 1439 N N . LEU A 1 175 ? -9.654 11.113 2.945 1.00 95.56 175 LEU A N 1
ATOM 1440 C CA . LEU A 1 175 ? -9.131 9.959 2.219 1.00 95.56 175 LEU A CA 1
ATOM 1441 C C . LEU A 1 175 ? -10.236 9.161 1.535 1.00 95.56 175 LEU A C 1
ATOM 1443 O O . LEU A 1 175 ? -10.121 8.873 0.349 1.00 95.56 175 LEU A O 1
ATOM 1447 N N . ILE A 1 176 ? -11.300 8.842 2.265 1.00 96.69 176 ILE A N 1
ATOM 1448 C CA . ILE A 1 176 ? -12.435 8.073 1.745 1.00 96.69 176 ILE A CA 1
ATOM 1449 C C . ILE A 1 176 ? -13.130 8.853 0.631 1.00 96.69 176 ILE A C 1
ATOM 1451 O O . ILE A 1 176 ? -13.295 8.333 -0.468 1.00 96.69 176 ILE A O 1
ATOM 1455 N N . GLU A 1 177 ? -13.430 10.130 0.871 1.00 96.25 177 GLU A N 1
ATOM 1456 C CA . GLU A 1 177 ? -14.045 10.996 -0.136 1.00 96.25 177 GLU A CA 1
ATOM 1457 C C . GLU A 1 177 ? -13.172 11.125 -1.398 1.00 96.25 177 GLU A C 1
ATOM 1459 O O . GLU A 1 177 ? -13.686 11.176 -2.514 1.00 96.25 177 GLU A O 1
ATOM 1464 N N . TYR A 1 178 ? -11.844 11.189 -1.247 1.00 97.12 178 TYR A N 1
ATOM 1465 C CA . TYR A 1 178 ? -10.931 11.203 -2.390 1.00 97.12 178 TYR A CA 1
ATOM 1466 C C . TYR A 1 178 ? -10.952 9.885 -3.163 1.00 97.12 178 TYR A C 1
ATOM 1468 O O . TYR A 1 178 ? -11.014 9.924 -4.387 1.00 97.12 178 TYR A O 1
ATOM 1476 N N . ILE A 1 179 ? -10.913 8.743 -2.471 1.00 97.56 179 ILE A N 1
ATOM 1477 C CA . ILE A 1 179 ? -10.967 7.414 -3.093 1.00 97.56 179 ILE A CA 1
ATOM 1478 C C . ILE A 1 179 ? -12.239 7.284 -3.933 1.00 97.56 179 ILE A C 1
ATOM 1480 O O . ILE A 1 179 ? -12.153 7.011 -5.126 1.00 97.56 179 ILE A O 1
ATOM 1484 N N . GLU A 1 180 ? -13.404 7.578 -3.356 1.00 96.31 180 GLU A N 1
ATOM 1485 C CA . GLU A 1 180 ? -14.693 7.472 -4.050 1.00 96.31 180 GLU A CA 1
ATOM 1486 C C . GLU A 1 180 ? -14.771 8.350 -5.307 1.00 96.31 180 GLU A C 1
ATOM 1488 O O . GLU A 1 180 ? -15.336 7.941 -6.323 1.00 96.31 180 GLU A O 1
ATOM 1493 N N . ARG A 1 181 ? -14.193 9.557 -5.264 1.00 96.31 181 ARG A N 1
ATOM 1494 C CA . ARG A 1 181 ? -14.112 10.445 -6.435 1.00 96.31 181 ARG A CA 1
ATOM 1495 C C . ARG A 1 181 ? -13.112 9.944 -7.472 1.00 96.31 181 ARG A C 1
ATOM 1497 O O . ARG A 1 181 ? -13.414 9.967 -8.665 1.00 96.31 181 ARG A O 1
ATOM 1504 N N . ALA A 1 182 ? -11.939 9.500 -7.035 1.00 97.06 182 ALA A N 1
ATOM 1505 C CA . ALA A 1 182 ? -10.864 9.061 -7.912 1.00 97.06 182 ALA A CA 1
ATOM 1506 C C . ALA A 1 182 ? -11.231 7.776 -8.668 1.00 97.06 182 ALA A C 1
ATOM 1508 O O . ALA A 1 182 ? -10.906 7.663 -9.848 1.00 97.06 182 ALA A O 1
ATOM 1509 N N . GLU A 1 183 ? -12.000 6.871 -8.052 1.00 95.88 183 GLU A N 1
ATOM 1510 C CA . GLU A 1 183 ? -12.580 5.697 -8.728 1.00 95.88 183 GLU A CA 1
ATOM 1511 C C . GLU A 1 183 ? -13.547 6.080 -9.861 1.00 95.88 183 GLU A C 1
ATOM 1513 O O . GLU A 1 183 ? -13.740 5.310 -10.796 1.00 95.88 183 GLU A O 1
ATOM 1518 N N . ARG A 1 184 ? -14.106 7.296 -9.827 1.00 96.56 184 ARG A N 1
ATOM 1519 C CA . ARG A 1 184 ? -14.947 7.875 -10.890 1.00 96.56 184 ARG A CA 1
ATOM 1520 C C . ARG A 1 184 ? -14.155 8.773 -11.850 1.00 96.56 184 ARG A C 1
ATOM 1522 O O . ARG A 1 184 ? -14.745 9.530 -12.615 1.00 96.56 184 ARG A O 1
ATOM 1529 N N . GLY A 1 185 ? -12.823 8.742 -11.784 1.00 96.00 185 GLY A N 1
ATOM 1530 C CA . GLY A 1 185 ? -11.929 9.541 -12.627 1.00 96.00 185 GLY A CA 1
ATOM 1531 C C . GLY A 1 185 ? -11.703 10.982 -12.157 1.00 96.00 185 GLY A C 1
ATOM 1532 O O . GLY A 1 185 ? -11.039 11.750 -12.855 1.00 96.00 185 GLY A O 1
ATOM 1533 N N . ASN A 1 186 ? -12.206 11.372 -10.980 1.00 95.94 186 ASN A N 1
ATOM 1534 C CA . ASN A 1 186 ? -11.997 12.706 -10.420 1.00 95.94 186 ASN A CA 1
ATOM 1535 C C . ASN A 1 186 ? -10.904 12.698 -9.339 1.00 95.94 186 ASN A C 1
ATOM 1537 O O . ASN A 1 186 ? -11.129 12.307 -8.197 1.00 95.94 186 ASN A O 1
ATOM 1541 N N . PHE A 1 187 ? -9.729 13.217 -9.693 1.00 95.12 187 PHE A N 1
ATOM 1542 C CA . PHE A 1 187 ? -8.543 13.258 -8.830 1.00 95.12 187 PHE A CA 1
ATOM 1543 C C . PHE A 1 187 ? -8.378 14.584 -8.069 1.00 95.12 187 PHE A C 1
ATOM 1545 O O . PHE A 1 187 ? -7.256 14.989 -7.773 1.00 95.12 187 PHE A O 1
ATOM 1552 N N . ALA A 1 188 ? -9.458 15.311 -7.775 1.00 91.38 188 ALA A N 1
ATOM 1553 C CA . ALA A 1 188 ? -9.373 16.526 -6.966 1.00 91.38 188 ALA A CA 1
ATOM 1554 C C . ALA A 1 188 ? -8.909 16.201 -5.532 1.00 91.38 188 ALA A C 1
ATOM 1556 O O . ALA A 1 188 ? -9.641 15.578 -4.748 1.00 91.38 188 ALA A O 1
ATOM 1557 N N . SER A 1 189 ? -7.688 16.626 -5.191 1.00 86.19 189 SER A N 1
ATOM 1558 C CA . SER A 1 189 ? -7.108 16.449 -3.860 1.00 86.19 189 SER A CA 1
ATOM 1559 C C . SER A 1 189 ? -7.617 17.497 -2.869 1.00 86.19 189 SER A C 1
ATOM 1561 O O . SER A 1 189 ? -7.808 18.653 -3.251 1.00 86.19 189 SER A O 1
ATOM 1563 N N . PRO A 1 190 ? -7.744 17.143 -1.579 1.00 83.00 190 PRO A N 1
ATOM 1564 C CA . PRO A 1 190 ? -7.920 18.119 -0.509 1.00 83.00 190 PRO A CA 1
ATOM 1565 C C . PRO A 1 190 ? -6.809 19.174 -0.496 1.00 83.00 190 PRO A C 1
ATOM 1567 O O . PRO A 1 190 ? -5.666 18.898 -0.872 1.00 83.00 190 PRO A O 1
ATOM 1570 N N . ASN A 1 191 ? -7.127 20.373 -0.009 1.00 72.19 191 ASN A N 1
ATOM 1571 C CA . ASN A 1 191 ? -6.133 21.426 0.125 1.00 72.19 191 ASN A CA 1
ATOM 1572 C C . ASN A 1 191 ? -5.099 21.076 1.194 1.00 72.19 191 ASN A C 1
ATOM 1574 O O . ASN A 1 191 ? -5.422 20.633 2.303 1.00 72.19 191 ASN A O 1
ATOM 1578 N N . ARG A 1 192 ? -3.834 21.379 0.897 1.00 63.28 192 ARG A N 1
ATOM 1579 C CA . ARG A 1 192 ? -2.776 21.358 1.902 1.00 63.28 192 ARG A CA 1
ATOM 1580 C C . ARG A 1 192 ? -3.035 22.495 2.897 1.00 63.28 192 ARG A C 1
ATOM 1582 O O . ARG A 1 192 ? -2.924 23.665 2.545 1.00 63.28 192 ARG A O 1
ATOM 1589 N N . GLY A 1 193 ? -3.408 22.161 4.131 1.00 56.81 193 GLY A N 1
ATOM 1590 C CA . GLY A 1 193 ? -3.489 23.137 5.217 1.00 56.81 193 GLY A CA 1
ATOM 1591 C C . GLY A 1 193 ? -2.095 23.587 5.676 1.00 56.81 193 GLY A C 1
ATOM 1592 O O . GLY A 1 193 ? -1.067 23.148 5.150 1.00 56.81 193 GLY A O 1
ATOM 1593 N N . LYS A 1 194 ? -2.031 24.458 6.695 1.00 50.19 194 LYS A N 1
ATOM 1594 C CA . LYS A 1 194 ? -0.759 24.798 7.365 1.00 50.19 194 LYS A CA 1
ATOM 1595 C C . LYS A 1 194 ? -0.119 23.528 7.960 1.00 50.19 194 LYS A C 1
ATOM 1597 O O . LYS A 1 194 ? -0.831 22.576 8.265 1.00 50.19 194 LYS A O 1
ATOM 1602 N N . ARG A 1 195 ? 1.220 23.516 8.091 1.00 52.50 195 ARG A N 1
ATOM 1603 C CA . ARG A 1 195 ? 2.073 22.391 8.561 1.00 52.50 195 ARG A CA 1
ATOM 1604 C C . ARG A 1 195 ? 1.312 21.309 9.349 1.00 52.50 195 ARG A C 1
ATOM 1606 O O . ARG A 1 195 ? 0.861 21.556 10.460 1.00 52.50 195 ARG A O 1
ATOM 1613 N N . GLY A 1 196 ? 1.233 20.103 8.784 1.00 51.31 196 GLY A N 1
ATOM 1614 C CA . GLY A 1 196 ? 0.662 18.929 9.455 1.00 51.31 196 GLY A CA 1
ATOM 1615 C C . GLY A 1 196 ? -0.864 18.791 9.373 1.00 51.31 196 GLY A C 1
ATOM 1616 O O . GLY A 1 196 ? -1.382 17.772 9.820 1.00 51.31 196 GLY A O 1
ATOM 1617 N N . VAL A 1 197 ? -1.578 19.756 8.782 1.00 55.97 197 VAL A N 1
ATOM 1618 C CA . VAL A 1 197 ? -3.046 19.754 8.674 1.00 55.97 197 VAL A CA 1
ATOM 1619 C C . VAL A 1 197 ? -3.478 19.628 7.213 1.00 55.97 197 VAL A C 1
ATOM 1621 O O . VAL A 1 197 ? -2.910 20.270 6.331 1.00 55.97 197 VAL A O 1
ATOM 1624 N N . ILE A 1 198 ? -4.504 18.817 6.953 1.00 58.16 198 ILE A N 1
ATOM 1625 C CA . ILE A 1 198 ? -5.204 18.777 5.662 1.00 58.16 198 ILE A CA 1
ATOM 1626 C C . ILE A 1 198 ? -6.539 19.489 5.837 1.00 58.16 198 ILE A C 1
ATOM 1628 O O . ILE A 1 198 ? -7.254 19.222 6.803 1.00 58.16 198 ILE A O 1
ATOM 1632 N N . ALA A 1 199 ? -6.850 20.412 4.932 1.00 56.34 199 ALA A N 1
ATOM 1633 C CA . ALA A 1 199 ? -8.112 21.136 4.919 1.00 56.34 199 ALA A CA 1
ATOM 1634 C C . ALA A 1 199 ? -9.034 20.579 3.824 1.00 56.34 199 ALA A C 1
ATOM 1636 O O . ALA A 1 199 ? -8.571 20.014 2.831 1.00 56.34 199 ALA A O 1
ATOM 1637 N N . ALA A 1 200 ? -10.344 20.750 4.007 1.00 54.91 200 ALA A N 1
ATOM 1638 C CA . ALA A 1 200 ? -11.330 20.419 2.983 1.00 54.91 200 ALA A CA 1
ATOM 1639 C C . ALA A 1 200 ? -11.088 21.213 1.681 1.00 54.91 200 ALA A C 1
ATOM 1641 O O . ALA A 1 200 ? -10.416 22.248 1.677 1.00 54.91 200 ALA A O 1
ATOM 1642 N N . ILE A 1 201 ? -11.629 20.711 0.569 1.00 49.31 201 ILE A N 1
ATOM 1643 C CA . ILE A 1 201 ? -11.536 21.356 -0.749 1.00 49.31 201 ILE A CA 1
ATOM 1644 C C . ILE A 1 201 ? -12.345 22.674 -0.729 1.00 49.31 201 ILE A C 1
ATOM 1646 O O . ILE A 1 201 ? -13.491 22.658 -0.269 1.00 49.31 201 ILE A O 1
ATOM 1650 N N . PRO A 1 202 ? -11.820 23.814 -1.224 1.00 41.44 202 PRO A N 1
ATOM 1651 C CA . PRO A 1 202 ? -12.601 25.040 -1.384 1.00 41.44 202 PRO A CA 1
ATOM 1652 C C . PRO A 1 202 ? -13.732 24.820 -2.389 1.00 41.44 202 PRO A C 1
ATOM 1654 O O . PRO A 1 202 ? -13.496 24.284 -3.468 1.00 41.44 202 PRO A O 1
ATOM 1657 N N . GLY A 1 203 ? -14.948 25.250 -2.052 1.00 48.62 203 GLY A N 1
ATOM 1658 C CA . GLY A 1 203 ? -16.102 25.198 -2.958 1.00 48.62 203 GLY A CA 1
ATOM 1659 C C . GLY A 1 203 ? -17.107 24.075 -2.692 1.00 48.62 203 GLY A C 1
ATOM 1660 O O . GLY A 1 203 ? -18.172 24.080 -3.295 1.00 48.62 203 GLY A O 1
ATOM 1661 N N . GLN A 1 204 ? -16.850 23.166 -1.744 1.00 45.41 204 GLN A N 1
ATOM 1662 C CA . GLN A 1 204 ? -17.904 22.316 -1.174 1.00 45.41 204 GLN A CA 1
ATOM 1663 C C . GLN A 1 204 ? -18.487 22.984 0.076 1.00 45.41 204 GLN A C 1
ATOM 1665 O O . GLN A 1 204 ? -18.261 22.561 1.211 1.00 45.41 204 GLN A O 1
ATOM 1670 N N . HIS A 1 205 ? -19.216 24.083 -0.123 1.00 37.72 205 HIS A N 1
ATOM 1671 C CA . HIS A 1 205 ? -20.196 24.500 0.873 1.00 37.72 205 HIS A CA 1
ATOM 1672 C C . HIS A 1 205 ? -21.419 23.589 0.776 1.00 37.72 205 HIS A C 1
ATOM 1674 O O . HIS A 1 205 ? -21.851 23.215 -0.310 1.00 37.72 205 HIS A O 1
ATOM 1680 N N . LYS A 1 206 ? -21.885 23.186 1.961 1.00 39.56 206 LYS A N 1
ATOM 1681 C CA . LYS A 1 206 ? -23.025 22.313 2.238 1.00 39.56 206 LYS A CA 1
ATOM 1682 C C . LYS A 1 206 ? -24.163 22.527 1.234 1.00 39.56 206 LYS A C 1
ATOM 1684 O O . LYS A 1 206 ? -24.736 23.611 1.206 1.00 39.56 206 LYS A O 1
ATOM 1689 N N . MET A 1 207 ? -24.547 21.478 0.509 1.00 31.41 207 MET A N 1
ATOM 1690 C CA . MET A 1 207 ? -25.977 21.290 0.283 1.00 31.41 207 MET A CA 1
ATOM 1691 C C . MET A 1 207 ? -26.516 20.694 1.580 1.00 31.41 207 MET A C 1
ATOM 1693 O O . MET A 1 207 ? -26.055 19.638 2.018 1.00 31.41 207 MET A O 1
ATOM 1697 N N . SER A 1 208 ? -27.322 21.516 2.247 1.00 39.69 208 SER A N 1
ATOM 1698 C CA . SER A 1 208 ? -28.093 21.233 3.457 1.00 39.69 208 SER A CA 1
ATOM 1699 C C . SER A 1 208 ? -28.890 19.945 3.357 1.00 39.69 208 SER A C 1
ATOM 1701 O O . SER A 1 208 ? -29.464 19.731 2.265 1.00 39.69 208 SER A O 1
#

Foldseek 3Di:
DWEKEFEAFDFQALCADDPNTFGHPGPPCCVVVVDALSSNQLPDQPFKGFGAGPADVQFDPCVLVVQVPHQKDWQYKYWYWYQDPPPGIFTFWIAGRKIFGGGKAWFDPSQWYDDPNDIDGHIGGMMHGSVRIDGQRPVLGDAHDACDPQFDNDPHRMTTLRDPDPQSVVVVVQVVVQNVCVVVVHSDYFDDDPHRHTHGHPPPDDPD

Radius of gyration: 16.77 Å; chains: 1; bounding box: 50×44×36 Å

Secondary structure (DSSP, 8-state):
-EEEEEEE-B-SS-SS-BTTB--BS--HHHHHHS--GGGGTT--BTTEEEE----GGGB--GGGGT-TT-SEEEEEEEEEEEEETTTEEEEEEEEEEEEEEEEEE---TTS-EEETTEEE---EEEEEEGGGEEEPPGGG---BPPP-SSSSSSS-SEEE----SHHHHHHHHHHHHHHHHHTTT---PPEE-STT-EEPPTT-----

pLDDT: mean 87.14, std 14.83, range [31.41, 98.81]

Sequence (208 aa):
MIILMCNMAWMRHYNGITLSDYPINGGKHIEEEGYGHEVINFQVNGRYVYGYTQAKNATIEINRIGGKGKDFIDDVLVVWRARSEKIGSVIVGWYKNARVYRHEQDGNRNRVFTYDGENYYPRYHIRARATDAFLIPAQRRNFQVPVTHKGFGSRTFVSFLDKDIKEVNTFKKLLIEYIERAERGNFASPNRGKRGVIAAIPGQHKMS